Protein AF-A0A7J6M2D9-F1 (afdb_monomer)

Solvent-accessible surface area (backbone atoms only — not comparable to full-atom values): 14804 Å² total; per-residue (Å²): 111,68,73,59,43,58,54,38,44,77,69,74,44,55,76,76,48,49,58,55,51,52,51,50,48,53,52,51,54,52,51,52,48,58,57,31,27,64,49,27,60,76,65,31,60,64,52,55,68,77,52,62,66,61,68,63,59,56,45,54,51,49,48,53,52,48,52,55,54,61,74,65,46,83,73,70,68,61,66,65,62,56,66,72,72,68,74,84,84,68,98,71,79,69,79,73,51,69,68,57,55,52,52,53,52,52,51,52,51,53,53,49,55,51,51,52,50,53,51,49,52,52,49,51,52,48,50,58,50,48,60,68,46,46,66,52,46,58,58,44,74,67,33,66,63,57,56,50,53,48,53,49,49,51,55,47,15,58,52,39,46,67,38,64,70,45,38,57,56,19,59,77,68,74,41,60,32,48,60,46,36,44,22,44,53,49,17,53,52,52,45,59,69,46,38,79,63,48,50,63,51,53,51,49,51,50,54,51,49,54,51,54,52,46,56,56,48,54,53,51,62,63,46,49,59,56,54,53,55,70,63,62,77,73,69,80,77,75,82,74,85,75,80,85,80,86,77,79,84,86,79,86,89,82,133

pLDDT: mean 77.66, std 15.89, range [46.0, 97.62]

Sequence (255 aa):
MGRLVSALENYGLTPQDAAGVAGTFLVVKYATLAAFVPMCHYLQPIRRFFWHPSRELAGRMLDQYRLKNRMRGPGMTQRYSGVLNGAEGGAASGLVPQSARLKLAATRARQRAWLDRQRELVALRKAGWQGRFRGFKEKQAESTWGRKMFEWSDKFADRAAKAWLWRSVADVFHIPPKVFAWDVAEAFVTYKLTFIFHAPLELYIIVKWFKARRANIDEFMEESPKLLEMVEPEEPLGSATTPSRWRFWARNAGG

Mean predicted aligned error: 14.87 Å

Radius of gyration: 34.78 Å; Cα contacts (8 Å, |Δi|>4): 86; chains: 1; bounding box: 98×60×84 Å

Secondary structure (DSSP, 8-state):
-HHHHHHHHHTT--HHHHHHHHHHHHHHHHHHHHHHHHHHHHH-HHHHHH-SPPHHHHHHHHHHHHHHHHHT-TTTTHHHHTTTSS-----------HHHHHHHHHHHHHHHHHHHHHHHHHHHHHHHHHHHHHHHHHHHHH-HHHHHHHHHHHHHHHHHTTSHHHHHHHHHTT--HHHHHHHHHHHHHHHHHHHHHHHHHHHHHHHHHHHHHHHHHHHHHHHHHHHHHHH--------------TTSSSSS---

Foldseek 3Di:
DVVQQVVLVVVVDHPVCSVVLVVLLVVVLVVLLVVLLVVCLVCVPCCVVLCVDPVVVVVVVVVVVVVVVVVVDPPPVVVVVVVVVPPPPDPPPPPPDVVNVVVVVVVVVVVVVVVVVVVVVVVVVVVVVCVVCVVVNVVVVVPPVVVVVVVVLQVQLVVQLPDPVLVVVCVVVVHRSSSSSSSSVSSVVVSVVCCVPVSVVSSVVSSVVVVVVVVVVVVVVVVVVVVVVVVPDPPPPPDPPDDDPPPDPPPPDDD

Structure (mmCIF, N/CA/C/O backbone):
data_AF-A0A7J6M2D9-F1
#
_entry.id   AF-A0A7J6M2D9-F1
#
loop_
_atom_site.group_PDB
_atom_site.id
_atom_site.type_symbol
_atom_site.label_atom_id
_atom_site.label_alt_id
_atom_site.label_comp_id
_atom_site.label_asym_id
_atom_site.label_entity_id
_atom_site.label_seq_id
_atom_site.pdbx_PDB_ins_code
_atom_site.Cartn_x
_atom_site.Cartn_y
_atom_site.Cartn_z
_atom_site.occupancy
_atom_site.B_iso_or_equiv
_atom_site.auth_seq_id
_atom_site.auth_comp_id
_atom_site.auth_asym_id
_atom_site.auth_atom_id
_atom_site.pdbx_PDB_model_num
ATOM 1 N N . MET A 1 1 ? -6.313 -8.962 26.409 1.00 60.28 1 MET A N 1
ATOM 2 C CA . MET A 1 1 ? -7.198 -7.801 26.158 1.00 60.28 1 MET A CA 1
ATOM 3 C C . MET A 1 1 ? -7.011 -6.654 27.152 1.00 60.28 1 MET A C 1
ATOM 5 O O . MET A 1 1 ? -7.073 -5.521 26.701 1.00 60.28 1 MET A O 1
ATOM 9 N N . GLY A 1 2 ? -6.717 -6.898 28.440 1.00 82.69 2 GLY A N 1
ATOM 10 C CA . GLY A 1 2 ? -6.679 -5.843 29.474 1.00 82.69 2 GLY A CA 1
ATOM 11 C C . GLY A 1 2 ? -5.881 -4.574 29.137 1.00 82.69 2 GLY A C 1
ATOM 12 O O . GLY A 1 2 ? -6.402 -3.482 29.292 1.00 82.69 2 GLY A O 1
ATOM 13 N N . ARG A 1 3 ? -4.672 -4.686 28.565 1.00 86.38 3 ARG A N 1
ATOM 14 C CA . ARG A 1 3 ? -3.858 -3.501 28.210 1.00 86.38 3 ARG A CA 1
ATOM 15 C C . ARG A 1 3 ? -4.497 -2.592 27.154 1.00 86.38 3 ARG A C 1
ATOM 17 O O . ARG A 1 3 ? -4.302 -1.385 27.207 1.00 86.38 3 ARG A O 1
ATOM 24 N N . LEU A 1 4 ? -5.228 -3.167 26.196 1.00 79.62 4 LEU A N 1
ATOM 25 C CA . LEU A 1 4 ? -5.931 -2.390 25.172 1.00 79.62 4 LEU A CA 1
ATOM 26 C C . LEU A 1 4 ? -7.112 -1.648 25.803 1.00 79.62 4 LEU A C 1
ATOM 28 O O . LEU A 1 4 ? -7.281 -0.465 25.547 1.00 79.62 4 LEU A O 1
ATOM 32 N N . VAL A 1 5 ? -7.882 -2.332 26.654 1.00 85.06 5 VAL A N 1
ATOM 33 C CA . VAL A 1 5 ? -9.031 -1.745 27.357 1.00 85.06 5 VAL A CA 1
ATOM 34 C C . VAL A 1 5 ? -8.578 -0.579 28.233 1.00 85.06 5 VAL A C 1
ATOM 36 O O . VAL A 1 5 ? -9.073 0.522 28.042 1.00 85.06 5 VAL A O 1
ATOM 39 N N . SER A 1 6 ? -7.548 -0.762 29.066 1.00 88.50 6 SER A N 1
ATOM 40 C CA . SER A 1 6 ? -7.015 0.324 29.904 1.00 88.50 6 SER A CA 1
ATOM 41 C C . SER A 1 6 ? -6.474 1.502 29.085 1.00 88.50 6 SER A C 1
ATOM 43 O O . SER A 1 6 ? -6.629 2.655 29.471 1.00 88.50 6 SER A O 1
ATOM 45 N N . ALA A 1 7 ? -5.848 1.243 27.930 1.00 87.25 7 ALA A N 1
ATOM 46 C CA . ALA A 1 7 ? -5.412 2.319 27.043 1.00 87.25 7 ALA A CA 1
ATOM 47 C C . ALA A 1 7 ? -6.607 3.080 26.449 1.00 87.25 7 ALA A C 1
ATOM 49 O O . ALA A 1 7 ? -6.577 4.304 26.397 1.00 87.25 7 ALA A O 1
ATOM 50 N N . LEU A 1 8 ? -7.659 2.377 26.023 1.00 85.06 8 LEU A N 1
ATOM 51 C CA . LEU A 1 8 ? -8.865 2.977 25.446 1.00 85.06 8 LEU A CA 1
ATOM 52 C C . LEU A 1 8 ? -9.691 3.751 26.486 1.00 85.06 8 LEU A C 1
ATOM 54 O O . LEU A 1 8 ? -10.211 4.818 26.158 1.00 85.06 8 LEU A O 1
ATOM 58 N N . GLU A 1 9 ? -9.739 3.282 27.733 1.00 89.19 9 GLU A N 1
ATOM 59 C CA . GLU A 1 9 ? -10.353 3.994 28.863 1.00 89.19 9 GLU A CA 1
ATOM 60 C C . GLU A 1 9 ? -9.660 5.335 29.128 1.00 89.19 9 GLU A C 1
ATOM 62 O O . GLU A 1 9 ? -10.337 6.346 29.304 1.00 89.19 9 GLU A O 1
ATOM 67 N N . ASN A 1 10 ? -8.325 5.398 29.031 1.00 91.62 10 ASN A N 1
ATOM 68 C CA . ASN A 1 10 ? -7.585 6.669 29.111 1.00 91.62 10 ASN A CA 1
ATOM 69 C C . ASN A 1 10 ? -7.935 7.630 27.966 1.00 91.62 10 ASN A C 1
ATOM 71 O O . ASN A 1 10 ? -7.782 8.845 28.091 1.00 91.62 10 ASN A O 1
ATOM 75 N N . TYR A 1 11 ? -8.418 7.098 26.844 1.00 88.88 11 TYR A N 1
ATOM 76 C CA . TYR A 1 11 ? -8.969 7.894 25.759 1.00 88.88 11 TYR A CA 1
ATOM 77 C C . TYR A 1 11 ? -10.475 8.138 25.916 1.00 88.88 11 TYR A C 1
ATOM 79 O O . TYR A 1 11 ? -11.040 8.752 25.027 1.00 88.88 11 TYR A O 1
ATOM 87 N N . GLY A 1 12 ? -11.148 7.752 26.999 1.00 89.50 12 GLY A N 1
ATOM 88 C CA . GLY A 1 12 ? -12.580 8.011 27.208 1.00 89.50 12 GLY A CA 1
ATOM 89 C C . GLY A 1 12 ? -13.516 7.153 26.347 1.00 89.50 12 GLY A C 1
ATOM 90 O O . GLY A 1 12 ? -14.652 7.551 26.091 1.00 89.50 12 GLY A O 1
ATOM 91 N N . LEU A 1 13 ? -13.043 6.005 25.858 1.00 90.56 13 LEU A N 1
ATOM 92 C CA . LEU A 1 13 ? -13.882 4.998 25.200 1.00 90.56 13 LEU A CA 1
ATOM 93 C C . LEU A 1 13 ? -14.380 3.976 26.223 1.00 90.56 13 LEU A C 1
ATOM 95 O O . LEU A 1 13 ? -13.675 3.666 27.184 1.00 90.56 13 LEU A O 1
ATOM 99 N N . THR A 1 14 ? -15.584 3.438 26.012 1.00 91.31 14 THR A N 1
ATOM 100 C CA . THR A 1 14 ? -16.098 2.374 26.883 1.00 91.31 14 THR A CA 1
ATOM 101 C C . THR A 1 14 ? -15.463 1.024 26.538 1.00 91.31 14 THR A C 1
ATOM 103 O O . THR A 1 14 ? -15.022 0.809 25.404 1.00 91.31 14 THR A O 1
ATOM 106 N N . PRO A 1 15 ? -15.480 0.050 27.464 1.00 90.25 15 PRO A N 1
ATOM 107 C CA . PRO A 1 15 ? -15.079 -1.322 27.160 1.00 90.25 15 PRO A CA 1
ATOM 108 C C . PRO A 1 15 ? -15.884 -1.958 26.013 1.00 90.25 15 PRO A C 1
ATOM 110 O O . PRO A 1 15 ? -15.359 -2.816 25.305 1.00 90.25 15 PRO A O 1
ATOM 113 N N . GLN A 1 16 ? -17.133 -1.525 25.797 1.00 90.62 16 GLN A N 1
ATOM 114 C CA . GLN A 1 16 ? -17.984 -2.009 24.704 1.00 90.62 16 GLN A CA 1
ATOM 115 C C . GLN A 1 16 ? -17.451 -1.564 23.331 1.00 90.62 16 GLN A C 1
ATOM 117 O O . GLN A 1 16 ? -17.466 -2.342 22.375 1.00 90.62 16 GLN A O 1
ATOM 122 N N . ASP A 1 17 ? -16.877 -0.360 23.249 1.00 91.94 17 ASP A N 1
ATOM 123 C CA . ASP A 1 17 ? -16.285 0.172 22.016 1.00 91.94 17 ASP A CA 1
ATOM 124 C C . ASP A 1 17 ? -14.982 -0.540 21.635 1.00 91.94 17 ASP A C 1
ATOM 126 O O . ASP A 1 17 ? -14.591 -0.541 20.466 1.00 91.94 17 ASP A O 1
ATOM 130 N N . ALA A 1 18 ? -14.302 -1.180 22.592 1.00 91.25 18 ALA A N 1
ATOM 131 C CA . ALA A 1 18 ? -12.999 -1.799 22.361 1.00 91.25 18 ALA A CA 1
ATOM 132 C C . ALA A 1 18 ? -13.046 -2.888 21.279 1.00 91.25 18 ALA A C 1
ATOM 134 O O . ALA A 1 18 ? -12.140 -2.972 20.444 1.00 91.25 18 ALA A O 1
ATOM 135 N N . ALA A 1 19 ? -14.115 -3.692 21.253 1.00 92.44 19 ALA A N 1
ATOM 136 C CA . ALA A 1 19 ? -14.313 -4.708 20.222 1.00 92.44 19 ALA A CA 1
ATOM 137 C C . ALA A 1 19 ? -14.560 -4.070 18.844 1.00 92.44 19 ALA A C 1
ATOM 139 O O . ALA A 1 19 ? -13.988 -4.514 17.847 1.00 92.44 19 ALA A O 1
ATOM 140 N N . GLY A 1 20 ? -15.349 -2.991 18.797 1.00 94.38 20 GLY A N 1
ATOM 141 C CA . GLY A 1 20 ? -15.635 -2.237 17.576 1.00 94.38 20 GLY A CA 1
ATOM 142 C C . GLY A 1 20 ? -14.391 -1.566 16.995 1.00 94.38 20 GLY A C 1
ATOM 143 O O . GLY A 1 20 ? -14.118 -1.691 15.799 1.00 94.38 20 GLY A O 1
ATOM 144 N N . VAL A 1 21 ? -13.589 -0.919 17.843 1.00 95.06 21 VAL A N 1
ATOM 145 C CA . VAL A 1 21 ? -12.312 -0.300 17.462 1.00 95.06 21 VAL A CA 1
ATOM 146 C C . VAL A 1 21 ? -11.336 -1.357 16.951 1.00 95.06 21 VAL A C 1
ATOM 148 O O . VAL A 1 21 ? -10.749 -1.172 15.887 1.00 95.06 21 VAL A O 1
ATOM 151 N N . ALA A 1 22 ? -11.193 -2.490 17.648 1.00 94.62 22 ALA A N 1
ATOM 152 C CA . ALA A 1 22 ? -10.307 -3.573 17.222 1.00 94.62 22 ALA A CA 1
ATOM 153 C C . ALA A 1 22 ? -10.747 -4.204 15.889 1.00 94.62 22 ALA A C 1
ATOM 155 O O . ALA A 1 22 ? -9.911 -4.434 15.013 1.00 94.62 22 ALA A O 1
ATOM 156 N N . GLY A 1 23 ? -12.050 -4.445 15.714 1.00 96.12 23 GLY A N 1
ATOM 157 C CA . GLY A 1 23 ? -12.614 -4.955 14.465 1.00 96.12 23 GLY A CA 1
ATOM 158 C C . GLY A 1 23 ? -12.388 -3.989 13.303 1.00 96.12 23 GLY A C 1
ATOM 159 O O . GLY A 1 23 ? -11.862 -4.384 12.264 1.00 96.12 23 GLY A O 1
ATOM 160 N N . THR A 1 24 ? -12.687 -2.705 13.507 1.00 97.06 24 THR A N 1
ATOM 161 C CA . THR A 1 24 ? -12.472 -1.653 12.500 1.00 97.06 24 THR A CA 1
ATOM 162 C C . THR A 1 24 ? -10.992 -1.515 12.154 1.00 97.06 24 THR A C 1
ATOM 164 O O . THR A 1 24 ? -10.643 -1.430 10.980 1.00 97.06 24 THR A O 1
ATOM 167 N N . PHE A 1 25 ? -10.106 -1.575 13.152 1.00 96.44 25 PHE A N 1
ATOM 168 C CA . PHE A 1 25 ? -8.663 -1.533 12.935 1.00 96.44 25 PHE A CA 1
ATOM 169 C C . PHE A 1 25 ? -8.187 -2.703 12.077 1.00 96.44 25 PHE A C 1
ATOM 171 O O . PHE A 1 25 ? -7.421 -2.491 11.146 1.00 96.44 25 PHE A O 1
ATOM 178 N N . LEU A 1 26 ? -8.668 -3.928 12.317 1.00 96.50 26 LEU A N 1
ATOM 179 C CA . LEU A 1 26 ? -8.340 -5.071 11.459 1.00 96.50 26 LEU A CA 1
ATOM 180 C C . LEU A 1 26 ? -8.840 -4.877 10.023 1.00 96.50 26 LEU A C 1
ATOM 182 O O . LEU A 1 26 ? -8.098 -5.169 9.087 1.00 96.50 26 LEU A O 1
ATOM 186 N N . VAL A 1 27 ? -10.056 -4.365 9.836 1.00 97.62 27 VAL A N 1
ATOM 187 C CA . VAL A 1 27 ? -10.601 -4.095 8.496 1.00 97.62 27 VAL A CA 1
ATOM 188 C C . VAL A 1 27 ? -9.746 -3.064 7.760 1.00 97.62 27 VAL A C 1
ATOM 190 O O . VAL A 1 27 ? -9.292 -3.340 6.650 1.00 97.62 27 VAL A O 1
ATOM 193 N N . VAL A 1 28 ? -9.466 -1.919 8.390 1.00 96.81 28 VAL A N 1
ATOM 194 C CA . VAL A 1 28 ? -8.631 -0.855 7.809 1.00 96.81 28 VAL A CA 1
ATOM 195 C C . VAL A 1 28 ? -7.234 -1.388 7.499 1.00 96.81 28 VAL A C 1
ATOM 197 O O . VAL A 1 28 ? -6.773 -1.257 6.373 1.00 96.81 28 VAL A O 1
ATOM 200 N N . LYS A 1 29 ? -6.617 -2.120 8.430 1.00 95.06 29 LYS A N 1
ATOM 201 C CA . LYS A 1 29 ? -5.308 -2.766 8.266 1.00 95.06 29 LYS A CA 1
ATOM 202 C C . LYS A 1 29 ? -5.219 -3.608 6.985 1.00 95.06 29 LYS A C 1
ATOM 204 O O . LYS A 1 29 ? -4.251 -3.504 6.229 1.00 95.06 29 LYS A O 1
ATOM 209 N N . TYR A 1 30 ? -6.207 -4.473 6.742 1.00 95.44 30 TYR A N 1
ATOM 210 C CA . TYR A 1 30 ? -6.218 -5.332 5.552 1.00 95.44 30 TYR A CA 1
ATOM 211 C C . TYR A 1 30 ? -6.615 -4.577 4.280 1.00 95.44 30 TYR A C 1
ATOM 213 O O . TYR A 1 30 ? -6.080 -4.886 3.216 1.00 95.44 30 TYR A O 1
ATOM 221 N N . ALA A 1 31 ? -7.481 -3.566 4.379 1.00 96.50 31 ALA A N 1
ATOM 222 C CA . ALA A 1 31 ? -7.805 -2.684 3.262 1.00 96.50 31 ALA A CA 1
ATOM 223 C C . ALA A 1 31 ? -6.577 -1.878 2.807 1.00 96.50 31 ALA A C 1
ATOM 225 O O . ALA A 1 31 ? -6.270 -1.843 1.615 1.00 96.50 31 ALA A O 1
ATOM 226 N N . THR A 1 32 ? -5.814 -1.319 3.751 1.00 95.56 32 THR A N 1
ATOM 227 C CA . THR A 1 32 ? -4.550 -0.627 3.492 1.00 95.56 32 THR A CA 1
ATOM 228 C C . THR A 1 32 ? -3.568 -1.573 2.802 1.00 95.56 32 THR A C 1
ATOM 230 O O . THR A 1 32 ? -3.050 -1.247 1.736 1.00 95.56 32 THR A O 1
ATOM 233 N N . LEU A 1 33 ? -3.364 -2.788 3.330 1.00 94.62 33 LEU A N 1
ATOM 234 C CA . LEU A 1 33 ? -2.513 -3.797 2.687 1.00 94.62 33 LEU A CA 1
ATOM 235 C C . LEU A 1 33 ? -2.964 -4.124 1.251 1.00 94.62 33 LEU A C 1
ATOM 237 O O . LEU A 1 33 ? -2.123 -4.213 0.357 1.00 94.62 33 LEU A O 1
ATOM 241 N N . ALA A 1 34 ? -4.269 -4.279 1.015 1.00 93.94 34 ALA A N 1
ATOM 242 C CA . ALA A 1 34 ? -4.809 -4.525 -0.320 1.00 93.94 34 ALA A CA 1
ATOM 243 C C . ALA A 1 34 ? -4.538 -3.349 -1.274 1.00 93.94 34 ALA A C 1
ATOM 245 O O . ALA A 1 34 ? -4.177 -3.580 -2.426 1.00 93.94 34 ALA A O 1
ATOM 246 N N . ALA A 1 35 ? -4.624 -2.103 -0.794 1.00 95.38 35 ALA A N 1
ATOM 247 C CA . ALA A 1 35 ? -4.294 -0.903 -1.565 1.00 95.38 35 ALA A CA 1
ATOM 248 C C . ALA A 1 35 ? -2.791 -0.779 -1.884 1.00 95.38 35 ALA A C 1
ATOM 250 O O . ALA A 1 35 ? -2.417 -0.237 -2.928 1.00 95.38 35 ALA A O 1
ATOM 251 N N . PHE A 1 36 ? -1.913 -1.333 -1.040 1.00 94.94 36 PHE A N 1
ATOM 252 C CA . PHE A 1 36 ? -0.477 -1.383 -1.322 1.00 94.94 36 PHE A CA 1
ATOM 253 C C . PHE A 1 36 ? -0.134 -2.287 -2.513 1.00 94.94 36 PHE A C 1
ATOM 255 O O . PHE A 1 36 ? 0.855 -2.021 -3.186 1.00 94.94 36 PHE A O 1
ATOM 262 N N . VAL A 1 37 ? -0.935 -3.310 -2.830 1.00 94.50 37 VAL A N 1
ATOM 263 C CA . VAL A 1 37 ? -0.663 -4.217 -3.963 1.00 94.50 37 VAL A CA 1
ATOM 264 C C . VAL A 1 37 ? -0.615 -3.479 -5.312 1.00 94.50 37 VAL A C 1
ATOM 266 O O . VAL A 1 37 ? 0.432 -3.530 -5.965 1.00 94.50 37 VAL A O 1
ATOM 269 N N . PRO A 1 38 ? -1.660 -2.743 -5.750 1.00 93.62 38 PRO A N 1
ATOM 270 C CA . PRO A 1 38 ? -1.584 -1.975 -6.991 1.00 93.62 38 PRO A CA 1
ATOM 271 C C . PRO A 1 38 ? -0.545 -0.850 -6.901 1.00 93.62 38 PRO A C 1
ATOM 273 O O . PRO A 1 38 ? 0.170 -0.599 -7.869 1.00 93.62 38 PRO A O 1
ATOM 276 N N . MET A 1 39 ? -0.380 -0.208 -5.739 1.00 94.25 39 MET A N 1
ATOM 277 C CA . MET A 1 39 ? 0.659 0.811 -5.552 1.00 94.25 39 MET A CA 1
ATOM 278 C C . MET A 1 39 ? 2.065 0.243 -5.811 1.00 94.25 39 MET A C 1
ATOM 280 O O . MET A 1 39 ? 2.853 0.850 -6.539 1.00 94.25 39 MET A O 1
ATOM 284 N N . CYS A 1 40 ? 2.374 -0.934 -5.265 1.00 92.69 40 CYS A N 1
ATOM 285 C CA . CYS A 1 40 ? 3.635 -1.637 -5.479 1.00 92.69 40 CYS A CA 1
ATOM 286 C C . CYS A 1 40 ? 3.778 -2.127 -6.921 1.00 92.69 40 CYS A C 1
ATOM 288 O O . CYS A 1 40 ? 4.880 -2.052 -7.457 1.00 92.69 40 CYS A O 1
ATOM 290 N N . HIS A 1 41 ? 2.691 -2.516 -7.591 1.00 90.88 41 HIS A N 1
ATOM 291 C CA . HIS A 1 41 ? 2.725 -2.846 -9.017 1.00 90.88 41 HIS A CA 1
ATOM 292 C C . HIS A 1 41 ? 3.221 -1.667 -9.878 1.00 90.88 41 HIS A C 1
ATOM 294 O O . HIS A 1 41 ? 4.096 -1.842 -10.729 1.00 90.88 41 HIS A O 1
ATOM 300 N N . TYR A 1 42 ? 2.716 -0.451 -9.630 1.00 92.00 42 TYR A N 1
ATOM 301 C CA . TYR A 1 42 ? 3.083 0.741 -10.409 1.00 92.00 42 TYR A CA 1
ATOM 302 C C . TYR A 1 42 ? 4.414 1.376 -9.984 1.00 92.00 42 TYR A C 1
ATOM 304 O O . TYR A 1 42 ? 5.211 1.800 -10.828 1.00 92.00 42 TYR A O 1
ATOM 312 N N . LEU A 1 43 ? 4.659 1.485 -8.676 1.00 91.31 43 LEU A N 1
ATOM 313 C CA . LEU A 1 43 ? 5.828 2.188 -8.145 1.00 91.31 43 LEU A CA 1
ATOM 314 C C . LEU A 1 43 ? 7.036 1.277 -7.961 1.00 91.31 43 LEU A C 1
ATOM 316 O O . LEU A 1 43 ? 8.159 1.752 -8.124 1.00 91.31 43 LEU A O 1
ATOM 320 N N . GLN A 1 44 ? 6.812 -0.000 -7.644 1.00 90.31 44 GLN A N 1
ATOM 321 C CA . GLN A 1 44 ? 7.843 -1.012 -7.406 1.00 90.31 44 GLN A CA 1
ATOM 322 C C . GLN A 1 44 ? 8.953 -0.500 -6.466 1.00 90.31 44 GLN A C 1
ATOM 324 O O . GLN A 1 44 ? 10.118 -0.467 -6.863 1.00 90.31 44 GLN A O 1
ATOM 329 N N . PRO A 1 45 ? 8.628 0.013 -5.263 1.00 87.19 45 PRO A N 1
ATOM 330 C CA . PRO A 1 45 ? 9.570 0.764 -4.431 1.00 87.19 45 PRO A CA 1
ATOM 331 C C . PRO A 1 45 ? 10.795 -0.051 -3.991 1.00 87.19 45 PRO A C 1
ATOM 333 O O . PRO A 1 45 ? 11.921 0.427 -4.105 1.00 87.19 45 PRO A O 1
ATOM 336 N N . ILE A 1 46 ? 10.600 -1.285 -3.527 1.00 85.12 46 ILE A N 1
ATOM 337 C CA . ILE A 1 46 ? 11.661 -2.200 -3.087 1.00 85.12 46 ILE A CA 1
ATOM 338 C C . ILE A 1 46 ? 12.463 -2.644 -4.297 1.00 85.12 46 ILE A C 1
ATOM 340 O O . ILE A 1 46 ? 13.691 -2.596 -4.269 1.00 85.12 46 ILE A O 1
ATOM 344 N N . ARG A 1 47 ? 11.802 -3.009 -5.397 1.00 80.50 47 ARG A N 1
ATOM 345 C CA . ARG A 1 47 ? 12.530 -3.335 -6.623 1.00 80.50 47 ARG A CA 1
ATOM 346 C C . ARG A 1 47 ? 13.315 -2.123 -7.125 1.00 80.50 47 ARG A C 1
ATOM 348 O O . ARG A 1 47 ? 14.471 -2.250 -7.469 1.00 80.50 47 ARG A O 1
ATOM 355 N N . ARG A 1 48 ? 12.802 -0.902 -7.100 1.00 80.31 48 ARG A N 1
ATOM 356 C CA . ARG A 1 48 ? 13.601 0.267 -7.512 1.00 80.31 48 ARG A CA 1
ATOM 357 C C . ARG A 1 48 ? 14.765 0.544 -6.563 1.00 80.31 48 ARG A C 1
ATOM 359 O O . ARG A 1 48 ? 15.838 0.932 -7.023 1.00 80.31 48 ARG A O 1
ATOM 366 N N . PHE A 1 49 ? 14.565 0.326 -5.266 1.00 78.56 49 PHE A N 1
ATOM 367 C CA . PHE A 1 49 ? 15.572 0.588 -4.244 1.00 78.56 49 PHE A CA 1
ATOM 368 C C . PHE A 1 49 ? 16.702 -0.453 -4.253 1.00 78.56 49 PHE A C 1
ATOM 370 O O . PHE A 1 49 ? 17.876 -0.096 -4.330 1.00 78.56 49 PHE A O 1
ATOM 377 N N . PHE A 1 50 ? 16.360 -1.743 -4.240 1.00 72.12 50 PHE A N 1
ATOM 378 C CA . PHE A 1 50 ? 17.321 -2.851 -4.199 1.00 72.12 50 PHE A CA 1
ATOM 379 C C . PHE A 1 50 ? 17.743 -3.335 -5.594 1.00 72.12 50 PHE A C 1
ATOM 381 O O . PHE A 1 50 ? 18.865 -3.796 -5.783 1.00 72.12 50 PHE A O 1
ATOM 388 N N . TRP A 1 51 ? 16.879 -3.186 -6.595 1.00 63.22 51 TRP A N 1
ATOM 389 C CA . TRP A 1 51 ? 17.058 -3.634 -7.984 1.00 63.22 51 TRP A CA 1
ATOM 390 C C . TRP A 1 51 ? 17.411 -2.466 -8.915 1.00 63.22 51 TRP A C 1
ATOM 392 O O . TRP A 1 51 ? 17.002 -2.399 -10.074 1.00 63.22 51 TRP A O 1
ATOM 402 N N . HIS A 1 52 ? 18.225 -1.523 -8.443 1.00 50.16 52 HIS A N 1
ATOM 403 C CA . HIS A 1 52 ? 18.828 -0.546 -9.343 1.00 50.16 52 HIS A CA 1
ATOM 404 C C . HIS A 1 52 ? 19.860 -1.285 -10.221 1.00 50.16 52 HIS A C 1
ATOM 406 O O . HIS A 1 52 ? 20.856 -1.800 -9.702 1.00 50.16 52 HIS A O 1
ATOM 412 N N . PRO A 1 53 ? 19.650 -1.314 -11.547 1.00 46.00 53 PRO A N 1
ATOM 413 C CA . PRO A 1 53 ? 19.698 -2.505 -12.385 1.00 46.00 53 PRO A CA 1
ATOM 414 C C . PRO A 1 53 ? 21.049 -3.209 -12.286 1.00 46.00 53 PRO A C 1
ATOM 416 O O . PRO A 1 53 ? 22.070 -2.657 -12.707 1.00 46.00 53 PRO A O 1
ATOM 419 N N . SER A 1 54 ? 21.056 -4.471 -11.854 1.00 47.25 54 SER A N 1
ATOM 420 C CA . SER A 1 54 ? 21.952 -5.386 -12.549 1.00 47.25 54 SER A CA 1
ATOM 421 C C . SER A 1 54 ? 21.481 -5.353 -14.004 1.00 47.25 54 SER A C 1
ATOM 423 O O . SER A 1 54 ? 20.294 -5.516 -14.301 1.00 47.25 54 SER A O 1
ATOM 425 N N . ARG A 1 55 ? 22.382 -4.989 -14.917 1.00 52.94 55 ARG A N 1
ATOM 426 C CA . ARG A 1 55 ? 22.100 -4.810 -16.352 1.00 52.94 55 ARG A CA 1
ATOM 427 C C . ARG A 1 55 ? 21.322 -5.983 -16.966 1.00 52.94 55 ARG A C 1
ATOM 429 O O . ARG A 1 55 ? 20.641 -5.803 -17.967 1.00 52.94 55 ARG A O 1
ATOM 436 N N . GLU A 1 56 ? 21.381 -7.145 -16.333 1.00 53.75 56 GLU A N 1
ATOM 437 C CA . GLU A 1 56 ? 20.731 -8.384 -16.733 1.00 53.75 56 GLU A CA 1
ATOM 438 C C . GLU A 1 56 ? 19.205 -8.347 -16.665 1.00 53.75 56 GLU A C 1
ATOM 440 O O . GLU A 1 56 ? 18.563 -8.775 -17.618 1.00 53.75 56 GLU A O 1
ATOM 445 N N . LEU A 1 57 ? 18.590 -7.829 -15.594 1.00 53.91 57 LEU A N 1
ATOM 446 C CA . LEU A 1 57 ? 17.122 -7.853 -15.498 1.00 53.91 57 LEU A CA 1
ATOM 447 C C . LEU A 1 57 ? 16.487 -6.766 -16.369 1.00 53.91 57 LEU A C 1
ATOM 449 O O . LEU A 1 57 ? 15.465 -7.000 -17.010 1.00 53.91 57 LEU A O 1
ATOM 453 N N . ALA A 1 58 ? 17.148 -5.605 -16.449 1.00 56.00 58 ALA A N 1
ATOM 454 C CA . ALA A 1 58 ? 16.814 -4.576 -17.424 1.00 56.00 58 ALA A CA 1
ATOM 455 C C . ALA A 1 58 ? 16.945 -5.124 -18.851 1.00 56.00 58 ALA A C 1
ATOM 457 O O . ALA A 1 58 ? 16.055 -4.876 -19.651 1.00 56.00 58 ALA A O 1
ATOM 458 N N . GLY A 1 59 ? 17.985 -5.920 -19.137 1.00 61.59 59 GLY A N 1
ATOM 459 C CA . GLY A 1 59 ? 18.139 -6.660 -20.392 1.00 61.59 59 GLY A CA 1
ATOM 460 C C . GLY A 1 59 ? 16.968 -7.604 -20.656 1.00 61.59 59 GLY A C 1
ATOM 461 O O . GLY A 1 59 ? 16.302 -7.461 -21.673 1.00 61.59 59 GLY A O 1
ATOM 462 N N . ARG A 1 60 ? 16.618 -8.471 -19.696 1.00 68.44 60 ARG A N 1
ATOM 463 C CA . ARG A 1 60 ? 15.496 -9.421 -19.830 1.00 68.44 60 ARG A CA 1
ATOM 464 C C . ARG A 1 60 ? 14.142 -8.731 -20.021 1.00 68.44 60 ARG A C 1
ATOM 466 O O . ARG A 1 60 ? 13.333 -9.194 -20.821 1.00 68.44 60 ARG A O 1
ATOM 473 N N . MET A 1 61 ? 13.887 -7.620 -19.328 1.00 58.53 61 MET A N 1
ATOM 474 C CA . MET A 1 61 ? 12.672 -6.824 -19.539 1.00 58.53 61 MET A CA 1
ATOM 475 C C . MET A 1 61 ? 12.684 -6.098 -20.886 1.00 58.53 61 MET A C 1
ATOM 477 O O . MET A 1 61 ? 11.654 -6.071 -21.556 1.00 58.53 61 MET A O 1
ATOM 481 N N . LEU A 1 62 ? 13.826 -5.547 -21.316 1.00 70.38 62 LEU A N 1
ATOM 482 C CA . LEU A 1 62 ? 13.960 -4.947 -22.647 1.00 70.38 62 LEU A CA 1
ATOM 483 C C . LEU A 1 62 ? 13.747 -5.990 -23.741 1.00 70.38 62 LEU A C 1
ATOM 485 O O . LEU A 1 62 ? 13.120 -5.684 -24.749 1.00 70.38 62 LEU A O 1
ATOM 489 N N . ASP A 1 63 ? 14.223 -7.214 -23.529 1.00 73.75 63 ASP A N 1
ATOM 490 C CA . ASP A 1 63 ? 14.054 -8.325 -24.457 1.00 73.75 63 ASP A CA 1
ATOM 491 C C . ASP A 1 63 ? 12.595 -8.776 -24.519 1.00 73.75 63 ASP A C 1
ATOM 493 O O . ASP A 1 63 ? 12.065 -8.928 -25.616 1.00 73.75 63 ASP A O 1
ATOM 497 N N . GLN A 1 64 ? 11.888 -8.868 -23.385 1.00 73.06 64 GLN A N 1
ATOM 498 C CA . GLN A 1 64 ? 10.439 -9.114 -23.381 1.00 73.06 64 GLN A CA 1
ATOM 499 C C . GLN A 1 64 ? 9.653 -7.985 -24.065 1.00 73.06 64 GLN A C 1
ATOM 501 O O . GLN A 1 64 ? 8.725 -8.251 -24.832 1.00 73.06 64 GLN A O 1
ATOM 506 N N . TYR A 1 65 ? 10.037 -6.725 -23.845 1.00 68.12 65 TYR A N 1
ATOM 507 C CA . TYR A 1 65 ? 9.397 -5.575 -24.485 1.00 68.12 65 TYR A CA 1
ATOM 508 C C . TYR A 1 65 ? 9.680 -5.533 -25.995 1.00 68.12 65 TYR A C 1
ATOM 510 O O . TYR A 1 65 ? 8.783 -5.258 -26.792 1.00 68.12 65 TYR A O 1
ATOM 518 N N . ARG A 1 66 ? 10.908 -5.872 -26.412 1.00 72.75 66 ARG A N 1
ATOM 519 C CA . ARG A 1 66 ? 11.295 -6.036 -27.821 1.00 72.75 66 ARG A CA 1
ATOM 520 C C . ARG A 1 66 ? 10.535 -7.176 -28.478 1.00 72.75 66 ARG A C 1
ATOM 522 O O . ARG A 1 66 ? 10.037 -6.981 -29.579 1.00 72.75 66 ARG A O 1
ATOM 529 N N . LEU A 1 67 ? 10.392 -8.321 -27.813 1.00 73.62 67 LEU A N 1
ATOM 530 C CA . LEU A 1 67 ? 9.585 -9.444 -28.297 1.00 73.62 67 LEU A CA 1
ATOM 531 C C . LEU A 1 67 ? 8.126 -9.027 -28.500 1.00 73.62 67 LEU A C 1
ATOM 533 O O . LEU A 1 67 ? 7.562 -9.273 -29.564 1.00 73.62 67 LEU A O 1
ATOM 537 N N . LYS A 1 68 ? 7.539 -8.311 -27.536 1.00 73.06 68 LYS A N 1
ATOM 538 C CA . LYS A 1 68 ? 6.160 -7.813 -27.637 1.00 73.06 68 LYS A CA 1
ATOM 539 C C . LYS A 1 68 ? 5.985 -6.789 -28.765 1.00 73.06 68 LYS A C 1
ATOM 541 O O . LYS A 1 68 ? 4.991 -6.838 -29.486 1.00 73.06 68 LYS A O 1
ATOM 546 N N . ASN A 1 69 ? 6.957 -5.900 -28.965 1.00 61.97 69 ASN A N 1
ATOM 547 C CA . ASN A 1 69 ? 6.935 -4.937 -30.070 1.00 61.97 69 ASN A CA 1
ATOM 548 C C . ASN A 1 69 ? 7.201 -5.591 -31.432 1.00 61.97 69 ASN A C 1
ATOM 550 O O . ASN A 1 69 ? 6.620 -5.166 -32.426 1.00 61.97 69 ASN A O 1
ATOM 554 N N . ARG A 1 70 ? 8.012 -6.653 -31.490 1.00 71.25 70 ARG A N 1
ATOM 555 C CA . ARG A 1 70 ? 8.247 -7.432 -32.714 1.00 71.25 70 ARG A CA 1
ATOM 556 C C . ARG A 1 70 ? 6.978 -8.161 -33.159 1.00 71.25 70 ARG A C 1
ATOM 558 O O . ARG A 1 70 ? 6.679 -8.177 -34.347 1.00 71.25 70 ARG A O 1
ATOM 565 N N . MET A 1 71 ? 6.196 -8.670 -32.205 1.00 66.56 71 MET A N 1
ATOM 566 C CA . MET A 1 71 ? 4.890 -9.297 -32.457 1.00 66.56 71 MET A CA 1
ATOM 567 C C . MET A 1 71 ? 3.817 -8.296 -32.913 1.00 66.56 71 MET A C 1
ATOM 569 O O . MET A 1 71 ? 2.856 -8.690 -33.563 1.00 66.56 71 MET A O 1
ATOM 573 N N . ARG A 1 72 ? 3.971 -6.997 -32.615 1.00 61.03 72 ARG A N 1
ATOM 574 C CA . ARG A 1 72 ? 3.038 -5.948 -33.067 1.00 61.03 72 ARG A CA 1
ATOM 575 C C . ARG A 1 72 ? 3.211 -5.528 -34.527 1.00 61.03 72 ARG A C 1
ATOM 577 O O . ARG A 1 72 ? 2.359 -4.805 -35.029 1.00 61.03 72 ARG A O 1
ATOM 584 N N . GLY A 1 73 ? 4.249 -6.019 -35.202 1.00 53.91 73 GLY A N 1
ATOM 585 C CA . GLY A 1 73 ? 4.481 -5.799 -36.623 1.00 53.91 73 GLY A CA 1
ATOM 586 C C . GLY A 1 73 ? 4.849 -4.343 -36.975 1.00 53.91 73 GLY A C 1
ATOM 587 O O . GLY A 1 73 ? 4.300 -3.391 -36.425 1.00 53.91 73 GLY A O 1
ATOM 588 N N . PRO A 1 74 ? 5.756 -4.118 -37.937 1.00 56.38 74 PRO A N 1
ATOM 589 C CA . PRO A 1 74 ? 6.121 -2.774 -38.402 1.00 56.38 74 PRO A CA 1
ATOM 590 C C . PRO A 1 74 ? 5.000 -2.027 -39.165 1.00 56.38 74 PRO A C 1
ATOM 592 O O . PRO A 1 74 ? 5.212 -0.910 -39.628 1.00 56.38 74 PRO A O 1
ATOM 595 N N . GLY A 1 75 ? 3.797 -2.599 -39.293 1.00 54.88 75 GLY A N 1
ATOM 596 C CA . GLY A 1 75 ? 2.737 -2.086 -40.169 1.00 54.88 75 GLY A CA 1
ATOM 597 C C . GLY A 1 75 ? 1.950 -0.871 -39.659 1.00 54.88 75 GLY A C 1
ATOM 598 O O . GLY A 1 75 ? 1.202 -0.281 -40.434 1.00 54.88 75 GLY A O 1
ATOM 599 N N . MET A 1 76 ? 2.081 -0.471 -38.386 1.00 52.91 76 MET A N 1
ATOM 600 C CA . MET A 1 76 ? 1.220 0.585 -37.821 1.00 52.91 76 MET A CA 1
ATOM 601 C C . MET A 1 76 ? 1.826 1.995 -37.894 1.00 52.91 76 MET A C 1
ATOM 603 O O . MET A 1 76 ? 1.090 2.973 -38.007 1.00 52.91 76 MET A O 1
ATOM 607 N N . THR A 1 77 ? 3.154 2.131 -37.900 1.00 54.00 77 THR A N 1
ATOM 608 C CA . THR A 1 77 ? 3.819 3.444 -37.996 1.00 54.00 77 THR A CA 1
ATOM 609 C C . THR A 1 77 ? 3.929 3.966 -39.428 1.00 54.00 77 THR A C 1
ATOM 611 O O . THR A 1 77 ? 3.973 5.177 -39.623 1.00 54.00 77 THR A O 1
ATOM 614 N N . GLN A 1 78 ? 3.889 3.095 -40.440 1.00 53.72 78 GLN A N 1
ATOM 615 C CA . GLN A 1 78 ? 3.956 3.508 -41.849 1.00 53.72 78 GLN A CA 1
ATOM 616 C C . GLN A 1 78 ? 2.663 4.174 -42.360 1.00 53.72 78 GLN A C 1
ATOM 618 O O . GLN A 1 78 ? 2.707 4.928 -43.330 1.00 53.72 78 GLN A O 1
ATOM 623 N N . ARG A 1 79 ? 1.514 3.962 -41.698 1.00 50.81 79 ARG A N 1
ATOM 624 C CA . ARG A 1 79 ? 0.230 4.555 -42.123 1.00 50.81 79 ARG A CA 1
ATOM 625 C C . ARG A 1 79 ? 0.057 6.033 -41.764 1.00 50.81 79 ARG A C 1
ATOM 627 O O . ARG A 1 79 ? -0.748 6.697 -42.403 1.00 50.81 79 ARG A O 1
ATOM 634 N N . TYR A 1 80 ? 0.819 6.567 -40.807 1.00 51.38 80 TYR A N 1
ATOM 635 C CA . TYR A 1 80 ? 0.718 7.985 -40.424 1.00 51.38 80 TYR A CA 1
ATOM 636 C C . TYR A 1 80 ? 1.761 8.893 -41.088 1.00 51.38 80 TYR A C 1
ATOM 638 O O . TYR A 1 80 ? 1.533 10.096 -41.178 1.00 51.38 80 TYR A O 1
ATOM 646 N N . SER A 1 81 ? 2.866 8.357 -41.620 1.00 48.28 81 SER A N 1
ATOM 647 C CA . SER A 1 81 ? 3.829 9.167 -42.385 1.00 48.28 81 SER A CA 1
ATOM 648 C C . SER A 1 81 ? 3.385 9.433 -43.828 1.00 48.28 81 SER A C 1
ATOM 650 O O . SER A 1 81 ? 3.842 10.396 -44.432 1.00 48.28 81 SER A O 1
ATOM 652 N N . GLY A 1 82 ? 2.476 8.620 -44.380 1.00 49.09 82 GLY A N 1
ATOM 653 C CA . GLY A 1 82 ? 1.954 8.804 -45.740 1.00 49.09 82 GLY A CA 1
ATOM 654 C C . GLY A 1 82 ? 0.959 9.961 -45.897 1.00 49.09 82 GLY A C 1
ATOM 655 O O . GLY A 1 82 ? 0.806 10.477 -46.997 1.00 49.09 82 GLY A O 1
ATOM 656 N N . VAL A 1 83 ? 0.315 10.412 -44.814 1.00 51.75 83 VAL A N 1
ATOM 657 C CA . VAL A 1 83 ? -0.716 11.470 -44.880 1.00 51.75 83 VAL A CA 1
ATOM 658 C C . VAL A 1 83 ? -0.109 12.881 -44.852 1.00 51.75 83 VAL A C 1
ATOM 660 O O . VAL A 1 83 ? -0.729 13.823 -45.331 1.00 51.75 83 VAL A O 1
ATOM 663 N N . LEU A 1 84 ? 1.128 13.045 -44.369 1.00 51.06 84 LEU A N 1
ATOM 664 C CA . LEU A 1 84 ? 1.804 14.353 -44.344 1.00 51.06 84 LEU A CA 1
ATOM 665 C C . LEU A 1 84 ? 2.600 14.674 -45.619 1.00 51.06 84 LEU A C 1
ATOM 667 O O . LEU A 1 84 ? 2.910 15.839 -45.841 1.00 51.06 84 LEU A O 1
ATOM 671 N N . ASN A 1 85 ? 2.869 13.686 -46.478 1.00 51.31 85 ASN A N 1
ATOM 672 C CA . ASN A 1 85 ? 3.535 13.903 -47.770 1.00 51.31 85 ASN A CA 1
ATOM 673 C C . ASN A 1 85 ? 2.549 14.063 -48.947 1.00 51.31 85 ASN A C 1
ATOM 675 O O . ASN A 1 85 ? 2.979 14.258 -50.076 1.00 51.31 85 ASN A O 1
ATOM 679 N N . GLY A 1 86 ? 1.234 13.988 -48.706 1.00 46.34 86 GLY A N 1
ATOM 680 C CA . GLY A 1 86 ? 0.198 14.125 -49.742 1.00 46.34 86 GLY A CA 1
ATOM 681 C C . GLY A 1 86 ? -0.340 15.547 -49.956 1.00 46.34 86 GLY A C 1
ATOM 682 O O . GLY A 1 86 ? -1.249 15.729 -50.757 1.00 46.34 86 GLY A O 1
ATOM 683 N N . ALA A 1 87 ? 0.183 16.552 -49.248 1.00 48.97 87 ALA A N 1
ATOM 684 C CA . ALA A 1 87 ? -0.309 17.934 -49.292 1.00 48.97 87 ALA A CA 1
ATOM 685 C C . ALA A 1 87 ? 0.639 18.899 -50.040 1.00 48.97 87 ALA A C 1
ATOM 687 O O . ALA A 1 87 ? 0.756 20.063 -49.668 1.00 48.97 87 ALA A O 1
ATOM 688 N N . GLU A 1 88 ? 1.315 18.434 -51.097 1.00 48.50 88 GLU A N 1
ATOM 689 C CA . GLU A 1 88 ? 2.131 19.285 -51.989 1.00 48.50 88 GLU A CA 1
ATOM 690 C C . GLU A 1 88 ? 1.330 19.933 -53.142 1.00 48.50 88 GLU A C 1
ATOM 692 O O . GLU A 1 88 ? 1.896 20.609 -53.995 1.00 48.50 88 GLU A O 1
ATOM 697 N N . GLY A 1 89 ? 0.002 19.795 -53.167 1.00 50.34 89 GLY A N 1
ATOM 698 C CA . GLY A 1 89 ? -0.854 20.330 -54.233 1.00 50.34 89 GLY A CA 1
ATOM 699 C C . GLY A 1 89 ? -1.794 21.438 -53.764 1.00 50.34 89 GLY A C 1
ATOM 700 O O . GLY A 1 89 ? -3.003 21.243 -53.751 1.00 50.34 89 GLY A O 1
ATOM 701 N N . GLY A 1 90 ? -1.273 22.594 -53.353 1.00 47.19 90 GLY A N 1
ATOM 702 C CA . GLY A 1 90 ? -2.119 23.724 -52.957 1.00 47.19 90 GLY A CA 1
ATOM 703 C C . GLY A 1 90 ? -1.339 25.024 -52.853 1.00 47.19 90 GLY A C 1
ATOM 704 O O . GLY A 1 90 ? -0.806 25.354 -51.797 1.00 47.19 90 GLY A O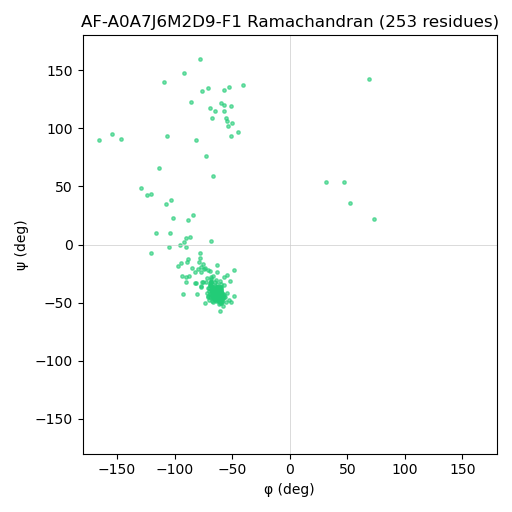 1
ATOM 705 N N . ALA A 1 91 ? -1.268 25.749 -53.967 1.00 50.84 91 ALA A N 1
ATOM 706 C CA . ALA A 1 91 ? -0.555 27.006 -54.186 1.00 50.84 91 ALA A CA 1
ATOM 707 C C . ALA A 1 91 ? -1.116 28.203 -53.383 1.00 50.84 91 ALA A C 1
ATOM 709 O O . ALA A 1 91 ? -1.486 29.231 -53.937 1.00 50.84 91 ALA A O 1
ATOM 710 N N . ALA A 1 92 ? -1.144 28.084 -52.058 1.00 49.28 92 ALA A N 1
ATOM 711 C CA . ALA A 1 92 ? -1.387 29.180 -51.127 1.00 49.28 92 ALA A CA 1
ATOM 712 C C . ALA A 1 92 ? -0.286 29.200 -50.056 1.00 49.28 92 ALA A C 1
ATOM 714 O O . ALA A 1 92 ? -0.541 29.276 -48.856 1.00 49.28 92 ALA A O 1
ATOM 715 N N . SER A 1 93 ? 0.977 29.125 -50.492 1.00 48.72 93 SER A N 1
ATOM 716 C CA . SER A 1 93 ? 2.122 29.480 -49.648 1.00 48.72 93 SER A CA 1
ATOM 717 C C . SER A 1 93 ? 2.159 30.996 -49.484 1.00 48.72 93 SER A C 1
ATOM 719 O O . SER A 1 93 ? 2.964 31.692 -50.099 1.00 48.72 93 SER A O 1
ATOM 721 N N . GLY A 1 94 ? 1.263 31.509 -48.638 1.00 53.09 94 GLY A N 1
ATOM 722 C CA . GLY A 1 94 ? 1.425 32.822 -48.037 1.00 53.09 94 GLY A CA 1
ATOM 723 C C . GLY A 1 94 ? 2.821 32.883 -47.428 1.00 53.09 94 GLY A C 1
ATOM 724 O O . GLY A 1 94 ? 3.182 32.044 -46.600 1.00 53.09 94 GLY A O 1
ATOM 725 N N . LEU A 1 95 ? 3.629 33.822 -47.917 1.00 63.28 95 LEU A N 1
ATOM 726 C CA . LEU A 1 95 ? 4.992 34.093 -47.483 1.00 63.28 95 LEU A CA 1
ATOM 727 C C . LEU A 1 95 ? 5.013 34.243 -45.960 1.00 63.28 95 LEU A C 1
ATOM 729 O O . LEU A 1 95 ? 4.782 35.327 -45.434 1.00 63.28 95 LEU A O 1
ATOM 733 N N . VAL A 1 96 ? 5.287 33.152 -45.239 1.00 63.41 96 VAL A N 1
ATOM 734 C CA . VAL A 1 96 ? 5.594 33.225 -43.812 1.00 63.41 96 VAL A CA 1
ATOM 735 C C . VAL A 1 96 ? 6.788 34.171 -43.707 1.00 63.41 96 VAL A C 1
ATOM 737 O O . VAL A 1 96 ? 7.850 33.830 -44.244 1.00 63.41 96 VAL A O 1
ATOM 740 N N . PRO A 1 97 ? 6.636 35.346 -43.068 1.00 76.00 97 PRO A N 1
ATOM 741 C CA . PRO A 1 97 ? 7.681 36.356 -43.042 1.00 76.00 97 PRO A CA 1
ATOM 742 C C . PRO A 1 97 ? 8.982 35.724 -42.555 1.00 76.00 97 PRO A C 1
ATOM 744 O O . PRO A 1 97 ? 8.971 34.953 -41.589 1.00 76.00 97 PRO A O 1
ATOM 747 N N . GLN A 1 98 ? 10.111 36.018 -43.204 1.00 78.88 98 GLN A N 1
ATOM 748 C CA . GLN A 1 98 ? 11.407 35.435 -42.826 1.00 78.88 98 GLN A CA 1
ATOM 749 C C . GLN A 1 98 ? 11.708 35.622 -41.326 1.00 78.88 98 GLN A C 1
ATOM 751 O O . GLN A 1 98 ? 12.271 34.734 -40.684 1.00 78.88 98 GLN A O 1
ATOM 756 N N . SER A 1 99 ? 11.225 36.717 -40.731 1.00 81.19 99 SER A N 1
ATOM 757 C CA . SER A 1 99 ? 11.303 36.988 -39.293 1.00 81.19 99 SER A CA 1
ATOM 758 C C . SER A 1 99 ? 10.583 35.944 -38.422 1.00 81.19 99 SER A C 1
ATOM 760 O O . SER A 1 99 ? 11.091 35.582 -37.360 1.00 81.19 99 SER A O 1
ATOM 762 N N . ALA A 1 100 ? 9.445 35.400 -38.861 1.00 77.31 100 ALA A N 1
ATOM 763 C CA . ALA A 1 100 ? 8.726 34.340 -38.152 1.00 77.31 100 ALA A CA 1
ATOM 764 C C . ALA A 1 100 ? 9.484 33.003 -38.211 1.00 77.31 100 ALA A C 1
ATOM 766 O O . ALA A 1 100 ? 9.554 32.290 -37.208 1.00 77.31 100 ALA A O 1
ATOM 767 N N . ARG A 1 101 ? 10.134 32.696 -39.344 1.00 78.31 101 ARG A N 1
ATOM 768 C CA . ARG A 1 101 ? 10.994 31.505 -39.483 1.00 78.31 101 ARG A CA 1
ATOM 769 C C . ARG A 1 101 ? 12.211 31.578 -38.558 1.00 78.31 101 ARG A C 1
ATOM 771 O O . ARG A 1 101 ? 12.517 30.599 -37.879 1.00 78.31 101 ARG A O 1
ATOM 778 N N . LEU A 1 102 ? 12.850 32.746 -38.470 1.00 84.56 102 LEU A N 1
ATOM 779 C CA . LEU A 1 102 ? 13.984 32.976 -37.569 1.00 84.56 102 LEU A CA 1
ATOM 780 C C . LEU A 1 102 ? 13.576 32.875 -36.091 1.00 84.56 102 LEU A C 1
ATOM 782 O O . LEU A 1 102 ? 14.265 32.217 -35.311 1.00 84.56 102 LEU A O 1
ATOM 786 N N . LYS A 1 103 ? 12.418 33.435 -35.707 1.00 85.69 103 LYS A N 1
ATOM 787 C CA . LYS A 1 103 ? 11.878 33.295 -34.342 1.00 85.69 103 LYS A CA 1
ATOM 788 C C . LYS A 1 103 ? 11.593 31.832 -33.985 1.00 85.69 103 LYS A C 1
ATOM 790 O O . LYS A 1 103 ? 11.963 31.395 -32.899 1.00 85.69 103 LYS A O 1
ATOM 795 N N . LEU A 1 104 ? 11.003 31.061 -34.900 1.00 83.38 104 LEU A N 1
ATOM 796 C CA . LEU A 1 104 ? 10.714 29.637 -34.696 1.00 83.38 104 LEU A CA 1
ATOM 797 C C . LEU A 1 104 ? 11.992 28.780 -34.604 1.00 83.38 104 LEU A C 1
ATOM 799 O O . LEU A 1 104 ? 12.064 27.830 -33.824 1.00 83.38 104 LEU A O 1
ATOM 803 N N . ALA A 1 105 ? 13.022 29.105 -35.388 1.00 85.19 105 ALA A N 1
ATOM 804 C CA . ALA A 1 105 ? 14.319 28.440 -35.296 1.00 85.19 105 ALA A CA 1
ATOM 805 C C . ALA A 1 105 ? 14.996 28.725 -33.944 1.00 85.19 105 ALA A C 1
ATOM 807 O O . ALA A 1 105 ? 15.481 27.800 -33.288 1.00 85.19 105 ALA A O 1
ATOM 808 N N . ALA A 1 106 ? 14.952 29.980 -33.485 1.00 88.06 106 ALA A N 1
ATOM 809 C CA . ALA A 1 106 ? 15.502 30.384 -32.195 1.00 88.06 106 ALA A CA 1
ATOM 810 C C . ALA A 1 106 ? 14.782 29.718 -31.007 1.00 88.06 106 ALA A C 1
ATOM 812 O O . ALA A 1 106 ? 15.440 29.269 -30.065 1.00 88.06 106 ALA A O 1
ATOM 813 N N . THR A 1 107 ? 13.450 29.588 -31.042 1.00 86.69 107 THR A N 1
ATOM 814 C CA . THR A 1 107 ? 12.701 28.888 -29.981 1.00 86.69 107 THR A CA 1
ATOM 815 C C . THR A 1 107 ? 13.018 27.395 -29.951 1.00 86.69 107 THR A C 1
ATOM 817 O O . THR A 1 107 ? 13.275 26.854 -28.875 1.00 86.69 107 THR A O 1
ATOM 820 N N . ARG A 1 108 ? 13.110 26.735 -31.114 1.00 88.44 108 ARG A N 1
ATOM 821 C CA . ARG A 1 108 ? 13.523 25.323 -31.205 1.00 88.44 108 ARG A CA 1
ATOM 822 C C . ARG A 1 108 ? 14.943 25.096 -30.685 1.00 88.44 108 ARG A C 1
ATOM 824 O O . ARG A 1 108 ? 15.181 24.108 -29.993 1.00 88.44 108 ARG A O 1
ATOM 831 N N . ALA A 1 109 ? 15.874 26.006 -30.976 1.00 87.19 109 ALA A N 1
ATOM 832 C CA . ALA A 1 109 ? 17.241 25.934 -30.461 1.00 87.19 109 ALA A CA 1
ATOM 833 C C . ALA A 1 109 ? 17.280 26.056 -28.927 1.00 87.19 109 ALA A C 1
ATOM 835 O O . ALA A 1 109 ? 17.912 25.234 -28.264 1.00 87.19 109 ALA A O 1
ATOM 836 N N . ARG A 1 110 ? 16.531 27.009 -28.348 1.00 87.31 110 ARG A N 1
ATOM 837 C CA . ARG A 1 110 ? 16.403 27.150 -26.885 1.00 87.31 110 ARG A CA 1
ATOM 838 C C . ARG A 1 110 ? 15.789 25.912 -26.235 1.00 87.31 110 ARG A C 1
ATOM 840 O O . ARG A 1 110 ? 16.272 25.471 -25.197 1.00 87.31 110 ARG A O 1
ATOM 847 N N . GLN A 1 111 ? 14.762 25.327 -26.850 1.00 86.12 111 GLN A N 1
ATOM 848 C CA . GLN A 1 111 ? 14.100 24.136 -26.321 1.00 86.12 111 GLN A CA 1
ATOM 849 C C . GLN A 1 111 ? 15.026 22.909 -26.329 1.00 86.12 111 GLN A C 1
ATOM 851 O O . GLN A 1 111 ? 15.048 22.159 -25.355 1.00 86.12 111 GLN A O 1
ATOM 856 N N . ARG A 1 112 ? 15.839 22.733 -27.381 1.00 89.75 112 ARG A N 1
ATOM 857 C CA . ARG A 1 112 ? 16.872 21.682 -27.431 1.00 89.75 112 ARG A CA 1
ATOM 858 C C . ARG A 1 112 ? 17.942 21.890 -26.361 1.00 89.75 112 ARG A C 1
ATOM 860 O O . ARG A 1 112 ? 18.181 20.979 -25.579 1.00 89.75 112 ARG A O 1
ATOM 867 N N . ALA A 1 113 ? 18.486 23.103 -26.248 1.00 88.12 113 ALA A N 1
ATOM 868 C CA . ALA A 1 113 ? 19.486 23.429 -25.230 1.00 88.12 113 ALA A CA 1
ATOM 869 C C . ALA A 1 113 ? 18.962 23.209 -23.798 1.00 88.12 113 ALA A C 1
ATOM 871 O O . ALA A 1 113 ? 19.690 22.729 -22.930 1.00 88.12 113 ALA A O 1
ATOM 872 N N . TRP A 1 114 ? 17.687 23.520 -23.545 1.00 89.25 114 TRP A N 1
ATOM 873 C CA . TRP A 1 114 ? 17.047 23.239 -22.260 1.00 89.25 114 TRP A CA 1
ATOM 874 C C . TRP A 1 114 ? 16.914 21.731 -21.992 1.00 89.25 114 TRP A C 1
ATOM 876 O O . TRP A 1 114 ? 17.253 21.276 -20.899 1.00 89.25 114 TRP A O 1
ATOM 886 N N . LEU A 1 115 ? 16.480 20.945 -22.986 1.00 86.75 115 LEU A N 1
ATOM 887 C CA . LEU A 1 115 ? 16.384 19.485 -22.869 1.00 86.75 115 LEU A CA 1
ATOM 888 C C . LEU A 1 115 ? 17.750 18.827 -22.643 1.00 86.75 115 LEU A C 1
ATOM 890 O O . LEU A 1 115 ? 17.856 17.906 -21.834 1.00 86.75 115 LEU A O 1
ATOM 894 N N . ASP A 1 116 ? 18.793 19.305 -23.316 1.00 90.62 116 ASP A N 1
ATOM 895 C CA . ASP A 1 116 ? 20.144 18.769 -23.156 1.00 90.62 116 ASP A CA 1
ATOM 896 C C . ASP A 1 116 ? 20.715 19.089 -21.766 1.00 90.62 116 ASP A C 1
ATOM 898 O O . ASP A 1 116 ? 21.246 18.188 -21.117 1.00 90.62 116 ASP A O 1
ATOM 902 N N . ARG A 1 117 ? 20.469 20.292 -21.217 1.00 85.00 117 ARG A N 1
ATOM 903 C CA . ARG A 1 117 ? 20.793 20.603 -19.808 1.00 85.00 117 ARG A CA 1
ATOM 904 C C . ARG A 1 117 ? 20.050 19.705 -18.820 1.00 85.00 117 ARG A C 1
ATOM 906 O O . ARG A 1 117 ? 20.630 19.277 -17.826 1.00 85.00 117 ARG A O 1
ATOM 913 N N . GLN A 1 118 ? 18.776 19.395 -19.067 1.00 79.31 118 GLN A N 1
ATOM 914 C CA . GLN A 1 118 ? 18.030 18.463 -18.212 1.00 79.31 118 GLN A CA 1
ATOM 915 C C . GLN A 1 118 ? 18.629 17.053 -18.262 1.00 79.31 118 GLN A C 1
ATOM 917 O O . GLN A 1 118 ? 18.781 16.411 -17.223 1.00 79.31 118 GLN A O 1
ATOM 922 N N . ARG A 1 119 ? 19.027 16.576 -19.448 1.00 86.94 119 ARG A N 1
ATOM 923 C CA . ARG A 1 119 ? 19.714 15.284 -19.602 1.00 86.94 119 ARG A CA 1
ATOM 924 C C . ARG A 1 119 ? 21.051 15.261 -18.870 1.00 86.94 119 ARG A C 1
ATOM 926 O O . ARG A 1 119 ? 21.342 14.271 -18.206 1.00 86.94 119 ARG A O 1
ATOM 933 N N . GLU A 1 120 ? 21.821 16.341 -18.951 1.00 84.69 120 GLU A N 1
ATOM 934 C CA . GLU A 1 120 ? 23.100 16.484 -18.257 1.00 84.69 120 GLU A CA 1
ATOM 935 C C . GLU A 1 120 ? 22.921 16.487 -16.733 1.00 84.69 120 GLU A C 1
ATOM 937 O O . GLU A 1 120 ? 23.576 15.716 -16.037 1.00 84.69 120 GLU A O 1
ATOM 942 N N . LEU A 1 121 ? 21.960 17.249 -16.203 1.00 75.75 121 LEU A N 1
ATOM 943 C CA . LEU A 1 121 ? 21.638 17.254 -14.771 1.00 75.75 121 LEU A CA 1
ATOM 944 C C . LEU A 1 121 ? 21.172 15.879 -14.275 1.00 75.75 121 LEU A C 1
ATOM 946 O O . LEU A 1 121 ? 21.571 15.435 -13.195 1.00 75.75 121 LEU A O 1
ATOM 950 N N . VAL A 1 122 ? 20.359 15.172 -15.063 1.00 74.62 122 VAL A N 1
ATOM 951 C CA . VAL A 1 122 ? 19.956 13.792 -14.758 1.00 74.62 122 VAL A CA 1
ATOM 952 C C . VAL A 1 122 ? 21.163 12.852 -14.803 1.00 74.62 122 VAL A C 1
ATOM 954 O O . VAL A 1 122 ? 21.289 11.998 -13.926 1.00 74.62 122 VAL A O 1
ATOM 957 N N . ALA A 1 123 ? 22.070 13.014 -15.769 1.00 79.12 123 ALA A N 1
ATOM 958 C CA . ALA A 1 123 ? 23.292 12.224 -15.877 1.00 79.12 123 ALA A CA 1
ATOM 959 C C . ALA A 1 123 ? 24.242 12.468 -14.693 1.00 79.12 123 ALA A C 1
ATOM 961 O O . ALA A 1 123 ? 24.716 11.500 -14.102 1.00 79.12 123 ALA A O 1
ATOM 962 N N . LEU A 1 124 ? 24.444 13.722 -14.279 1.00 73.50 124 LEU A N 1
ATOM 963 C CA . LEU A 1 124 ? 25.249 14.096 -13.112 1.00 73.50 124 LEU A CA 1
ATOM 964 C C . LEU A 1 124 ? 24.639 13.569 -11.810 1.00 73.50 124 LEU A C 1
ATOM 966 O O . LEU A 1 124 ? 25.340 12.968 -10.995 1.00 73.50 124 LEU A O 1
ATOM 970 N N . ARG A 1 125 ? 23.318 13.705 -11.627 1.00 71.12 125 ARG A N 1
ATOM 971 C CA . ARG A 1 125 ? 22.614 13.146 -10.461 1.00 71.12 125 ARG A CA 1
ATOM 972 C C . ARG A 1 125 ? 22.732 11.621 -10.432 1.00 71.12 125 ARG A C 1
ATOM 974 O O . ARG A 1 125 ? 22.963 11.052 -9.367 1.00 71.12 125 ARG A O 1
ATOM 981 N N . LYS A 1 126 ? 22.646 10.967 -11.595 1.00 71.75 126 LYS A N 1
ATOM 982 C CA . LYS A 1 126 ? 22.830 9.518 -11.750 1.00 71.75 126 LYS A CA 1
ATOM 983 C C . LYS A 1 126 ? 24.271 9.091 -11.465 1.00 71.75 126 LYS A C 1
ATOM 985 O O . LYS A 1 126 ? 24.451 8.092 -10.779 1.00 71.75 126 LYS A O 1
ATOM 990 N N . ALA A 1 127 ? 25.273 9.845 -11.914 1.00 73.69 127 ALA A N 1
ATOM 991 C CA . ALA A 1 127 ? 26.687 9.573 -11.655 1.00 73.69 127 ALA A CA 1
ATOM 992 C C . ALA A 1 127 ? 27.040 9.737 -10.164 1.00 73.69 127 ALA A C 1
ATOM 994 O O . ALA A 1 127 ? 27.641 8.841 -9.571 1.00 73.69 127 ALA A O 1
ATOM 995 N N . GLY A 1 128 ? 26.583 10.822 -9.526 1.00 71.88 128 GLY A N 1
ATOM 996 C CA . GLY A 1 128 ? 26.781 11.062 -8.092 1.00 71.88 128 GLY A CA 1
ATOM 997 C C . GLY A 1 128 ? 26.075 10.030 -7.204 1.00 71.88 128 GLY A C 1
ATOM 998 O O . GLY A 1 128 ? 26.642 9.563 -6.215 1.00 71.88 128 GLY A O 1
ATOM 999 N N . TRP A 1 129 ? 24.863 9.607 -7.583 1.00 58.97 129 TRP A N 1
ATOM 1000 C CA . TRP A 1 129 ? 24.163 8.508 -6.910 1.00 58.97 129 TRP A CA 1
ATOM 1001 C C . TRP A 1 129 ? 24.852 7.160 -7.128 1.00 58.97 129 TRP A C 1
ATOM 1003 O O . TRP A 1 129 ? 25.016 6.393 -6.181 1.00 58.97 129 TRP A O 1
ATOM 1013 N N . GLN A 1 130 ? 25.295 6.861 -8.350 1.00 63.62 130 GLN A N 1
ATOM 1014 C CA . GLN A 1 130 ? 25.981 5.603 -8.640 1.00 63.62 130 GLN A CA 1
ATOM 1015 C C . GLN A 1 130 ? 27.278 5.459 -7.840 1.00 63.62 130 GLN A C 1
ATOM 1017 O O . GLN A 1 130 ? 27.522 4.371 -7.330 1.00 63.62 130 GLN A O 1
ATOM 1022 N N . GLY A 1 131 ? 28.059 6.531 -7.659 1.00 67.94 131 GLY A N 1
ATOM 1023 C CA . GLY A 1 131 ? 29.286 6.502 -6.855 1.00 67.94 131 GLY A CA 1
ATOM 1024 C C . GLY A 1 131 ? 29.044 6.173 -5.377 1.00 67.94 131 GLY A C 1
ATOM 1025 O O . GLY A 1 131 ? 29.683 5.272 -4.838 1.00 67.94 131 GLY A O 1
ATOM 1026 N N . ARG A 1 132 ? 28.069 6.834 -4.732 1.00 64.19 132 ARG A N 1
ATOM 1027 C CA . ARG A 1 132 ? 27.762 6.613 -3.302 1.00 64.19 132 ARG A CA 1
ATOM 1028 C C . ARG A 1 132 ? 27.163 5.236 -3.019 1.00 64.19 132 ARG A C 1
ATOM 1030 O O . ARG A 1 132 ? 27.463 4.638 -1.991 1.00 64.19 132 ARG A O 1
ATOM 1037 N N . PHE A 1 133 ? 26.349 4.711 -3.933 1.00 54.31 133 PHE A N 1
ATOM 1038 C CA . PHE A 1 133 ? 25.720 3.403 -3.752 1.00 54.31 133 PHE A CA 1
ATOM 1039 C C . PHE A 1 133 ? 26.570 2.231 -4.254 1.00 54.31 133 PHE A C 1
ATOM 1041 O O . PHE A 1 133 ? 26.248 1.097 -3.919 1.00 54.31 133 PHE A O 1
ATOM 1048 N N . ARG A 1 134 ? 27.653 2.444 -5.015 1.00 59.41 134 ARG A N 1
ATOM 1049 C CA . ARG A 1 134 ? 28.506 1.342 -5.504 1.00 59.41 134 ARG A CA 1
ATOM 1050 C C . ARG A 1 134 ? 29.184 0.581 -4.359 1.00 59.41 134 ARG A C 1
ATOM 1052 O O . ARG A 1 134 ? 29.089 -0.640 -4.329 1.00 59.41 134 ARG A O 1
ATOM 1059 N N . GLY A 1 135 ? 29.744 1.290 -3.375 1.00 56.88 135 GLY A N 1
ATOM 1060 C CA . GLY A 1 135 ? 30.354 0.661 -2.193 1.00 56.88 135 GLY A CA 1
ATOM 1061 C C . GLY A 1 135 ? 29.340 -0.018 -1.261 1.00 56.88 135 GLY A C 1
ATOM 1062 O O . GLY A 1 135 ? 29.644 -1.039 -0.650 1.00 56.88 135 GLY A O 1
ATOM 1063 N N . PHE A 1 136 ? 28.108 0.500 -1.187 1.00 56.75 136 PHE A N 1
ATOM 1064 C CA . PHE A 1 136 ? 27.017 -0.162 -0.461 1.00 56.75 136 PHE A CA 1
ATOM 1065 C C . PHE A 1 136 ? 26.537 -1.420 -1.204 1.00 56.75 136 PHE A C 1
ATOM 1067 O O . PHE A 1 136 ? 26.263 -2.437 -0.579 1.00 56.75 136 PHE A O 1
ATOM 1074 N N . LYS A 1 137 ? 26.503 -1.383 -2.544 1.00 56.03 137 LYS A N 1
ATOM 1075 C CA . LYS A 1 137 ? 26.102 -2.507 -3.403 1.00 56.03 137 LYS A CA 1
ATOM 1076 C C . LYS A 1 137 ? 27.073 -3.679 -3.370 1.00 56.03 137 LYS A C 1
ATOM 1078 O O . LYS A 1 137 ? 26.600 -4.806 -3.321 1.00 56.03 137 LYS A O 1
ATOM 1083 N N . GLU A 1 138 ? 28.384 -3.441 -3.392 1.00 60.03 138 GLU A N 1
ATOM 1084 C CA . GLU A 1 138 ? 29.377 -4.524 -3.275 1.00 60.03 138 GLU A CA 1
ATOM 1085 C C . GLU A 1 138 ? 29.242 -5.234 -1.921 1.00 60.03 138 GLU A C 1
ATOM 1087 O O . GLU A 1 138 ? 29.045 -6.447 -1.882 1.00 60.03 138 GLU A O 1
ATOM 1092 N N . LYS A 1 139 ? 29.148 -4.471 -0.823 1.00 60.31 139 LYS A N 1
ATOM 1093 C CA . LYS A 1 139 ? 28.915 -5.033 0.519 1.00 60.31 139 LYS A CA 1
ATOM 1094 C C . LYS A 1 139 ? 27.554 -5.725 0.665 1.00 60.31 139 LYS A C 1
ATOM 1096 O O . LYS A 1 139 ? 27.419 -6.695 1.406 1.00 60.31 139 LYS A O 1
ATOM 1101 N N . GLN A 1 140 ? 26.523 -5.252 -0.034 1.00 56.09 140 GLN A N 1
ATOM 1102 C CA . GLN A 1 140 ? 25.181 -5.830 0.047 1.00 56.09 140 GLN A CA 1
ATOM 1103 C C . GLN A 1 140 ? 25.000 -7.066 -0.848 1.00 56.09 140 GLN A C 1
ATOM 1105 O O . GLN A 1 140 ? 24.282 -7.986 -0.455 1.00 56.09 140 GLN A O 1
ATOM 1110 N N . ALA A 1 141 ? 25.665 -7.133 -2.006 1.00 55.25 141 ALA A N 1
ATOM 1111 C CA . ALA A 1 141 ? 25.723 -8.334 -2.844 1.00 55.25 141 ALA A CA 1
ATOM 1112 C C . ALA A 1 141 ? 26.447 -9.491 -2.128 1.00 55.25 141 ALA A C 1
ATOM 1114 O O . ALA A 1 141 ? 26.105 -10.664 -2.318 1.00 55.25 141 ALA A O 1
ATOM 1115 N N . GLU A 1 142 ? 27.403 -9.163 -1.257 1.00 61.31 142 GLU A N 1
ATOM 1116 C CA . GLU A 1 142 ? 28.042 -10.107 -0.335 1.00 61.31 142 GLU A CA 1
ATOM 1117 C C . GLU A 1 142 ? 27.169 -10.458 0.875 1.00 61.31 142 GLU A C 1
ATOM 1119 O O . GLU A 1 142 ? 27.308 -11.548 1.429 1.00 61.31 142 GLU A O 1
ATOM 1124 N N . SER A 1 143 ? 26.215 -9.600 1.259 1.00 62.25 143 SER A N 1
ATOM 1125 C CA . SER A 1 143 ? 25.315 -9.906 2.369 1.00 62.25 143 SER A CA 1
ATOM 1126 C C . SER A 1 143 ? 24.425 -11.110 2.024 1.00 62.25 143 SER A C 1
ATOM 1128 O O . SER A 1 143 ? 23.560 -11.081 1.143 1.00 62.25 143 SER A O 1
ATOM 1130 N N . THR A 1 144 ? 24.623 -12.199 2.762 1.00 72.75 144 THR A N 1
ATOM 1131 C CA . THR A 1 144 ? 23.837 -13.440 2.681 1.00 72.75 144 THR A CA 1
ATOM 1132 C C . THR A 1 144 ? 22.337 -13.202 2.860 1.00 72.75 144 THR A C 1
ATOM 1134 O O . THR A 1 144 ? 21.522 -13.966 2.344 1.00 72.75 144 THR A O 1
ATOM 1137 N N . TRP A 1 145 ? 21.959 -12.130 3.556 1.00 73.12 145 TRP A N 1
ATOM 1138 C CA . TRP A 1 145 ? 20.568 -11.779 3.810 1.00 73.12 145 TRP A CA 1
ATOM 1139 C C . TRP A 1 145 ? 19.819 -11.340 2.546 1.00 73.12 14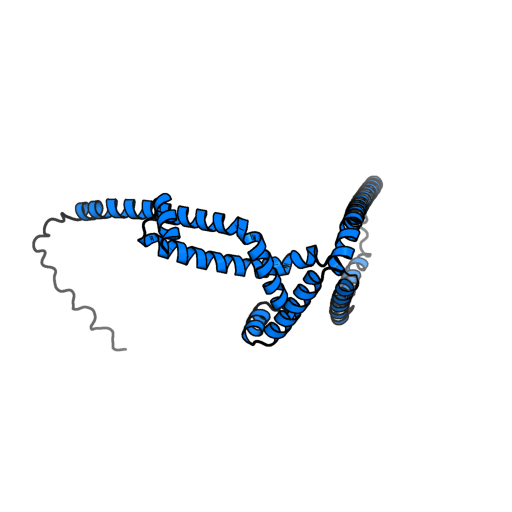5 TRP A C 1
ATOM 1141 O O . TRP A 1 145 ? 18.707 -11.810 2.308 1.00 73.12 145 TRP A O 1
ATOM 1151 N N . GLY A 1 146 ? 20.442 -10.513 1.696 1.00 70.25 146 GLY A N 1
ATOM 1152 C CA . GLY A 1 146 ? 19.828 -10.057 0.446 1.00 70.25 146 GLY A CA 1
ATOM 1153 C C . GLY A 1 146 ? 19.492 -11.228 -0.477 1.00 70.25 146 GLY A C 1
ATOM 1154 O O . GLY A 1 146 ? 18.344 -11.376 -0.890 1.00 70.25 146 GLY A O 1
ATOM 1155 N N . ARG A 1 147 ? 20.462 -12.123 -0.722 1.00 70.44 147 ARG A N 1
ATOM 1156 C CA . ARG A 1 147 ? 20.249 -13.331 -1.544 1.00 70.44 147 ARG A CA 1
ATOM 1157 C C . ARG A 1 147 ? 19.160 -14.239 -0.975 1.00 70.44 147 ARG A C 1
ATOM 1159 O O . ARG A 1 147 ? 18.277 -14.643 -1.723 1.00 70.44 147 ARG A O 1
ATOM 1166 N N . LYS A 1 148 ? 19.166 -14.497 0.340 1.00 78.62 148 LYS A N 1
ATOM 1167 C CA . LYS A 1 148 ? 18.133 -15.323 0.991 1.00 78.62 148 LYS A CA 1
ATOM 1168 C C . LYS A 1 148 ? 16.732 -14.731 0.844 1.00 78.62 148 LYS A C 1
ATOM 1170 O O . LYS A 1 148 ? 15.795 -15.473 0.567 1.00 78.62 148 LYS A O 1
ATOM 1175 N N . MET A 1 149 ? 16.584 -13.412 0.981 1.00 71.88 149 MET A N 1
ATOM 1176 C CA . MET A 1 149 ? 15.296 -12.741 0.768 1.00 71.88 149 MET A CA 1
ATOM 1177 C C . MET A 1 149 ? 14.803 -12.898 -0.675 1.00 71.88 149 MET A C 1
ATOM 1179 O O . MET A 1 149 ? 13.622 -13.170 -0.884 1.00 71.88 149 MET A O 1
ATOM 1183 N N . PHE A 1 150 ? 15.695 -12.794 -1.667 1.00 71.25 150 PHE A N 1
ATOM 1184 C CA . PHE A 1 150 ? 15.332 -13.028 -3.068 1.00 71.25 150 PHE A CA 1
ATOM 1185 C C . PHE A 1 150 ? 14.939 -14.480 -3.329 1.00 71.25 150 PHE A C 1
ATOM 1187 O O . PHE A 1 150 ? 13.885 -14.716 -3.910 1.00 71.25 150 PHE A O 1
ATOM 1194 N N . GLU A 1 151 ? 15.713 -15.446 -2.836 1.00 78.62 151 GLU A N 1
ATOM 1195 C CA . GLU A 1 151 ? 15.372 -16.866 -2.959 1.00 78.62 151 GLU A CA 1
ATOM 1196 C C . GLU A 1 151 ? 14.025 -17.197 -2.306 1.00 78.62 151 GLU A C 1
ATOM 1198 O O . GLU A 1 151 ? 13.253 -17.995 -2.837 1.00 78.62 151 GLU A O 1
ATOM 1203 N N . TRP A 1 152 ? 13.722 -16.601 -1.150 1.00 79.88 152 TRP A N 1
ATOM 1204 C CA . TRP A 1 152 ? 12.426 -16.769 -0.494 1.00 79.88 152 TRP A CA 1
ATOM 1205 C C . TRP A 1 152 ? 11.292 -16.152 -1.303 1.00 79.88 152 TRP A C 1
ATOM 1207 O O . TRP A 1 152 ? 10.241 -16.778 -1.430 1.00 79.88 152 TRP A O 1
ATOM 1217 N N . SER A 1 153 ? 11.512 -14.974 -1.883 1.00 75.19 153 SER A N 1
ATOM 1218 C CA . SER A 1 153 ? 10.525 -14.319 -2.738 1.00 75.19 153 SER A CA 1
ATOM 1219 C C . SER A 1 153 ? 10.279 -15.098 -4.033 1.00 75.19 153 SER A C 1
ATOM 1221 O O . SER A 1 153 ? 9.127 -15.296 -4.407 1.00 75.19 153 SER A O 1
ATOM 1223 N N . ASP A 1 154 ? 11.322 -15.638 -4.669 1.00 79.31 154 ASP A N 1
ATOM 1224 C CA . ASP A 1 154 ? 11.184 -16.506 -5.845 1.00 79.31 154 ASP A CA 1
ATOM 1225 C C . ASP A 1 154 ? 10.433 -17.799 -5.506 1.00 79.31 154 ASP A C 1
ATOM 1227 O O . ASP A 1 154 ? 9.469 -18.151 -6.187 1.00 79.31 154 ASP A O 1
ATOM 1231 N N . LYS A 1 155 ? 10.794 -18.473 -4.403 1.00 86.56 155 LYS A N 1
ATOM 1232 C CA . LYS A 1 155 ? 10.081 -19.674 -3.929 1.00 86.56 155 LYS A CA 1
ATOM 1233 C C . LYS A 1 155 ? 8.619 -19.376 -3.606 1.00 86.56 155 LYS A C 1
ATOM 1235 O O . LYS A 1 155 ? 7.750 -20.203 -3.885 1.00 86.56 155 LYS A O 1
ATOM 1240 N N . PHE A 1 156 ? 8.339 -18.219 -3.009 1.00 84.69 156 PHE A N 1
ATOM 1241 C CA . PHE A 1 156 ? 6.976 -17.771 -2.749 1.00 84.69 156 PHE A CA 1
ATOM 1242 C C . PHE A 1 156 ? 6.225 -17.515 -4.057 1.00 84.69 156 PHE A C 1
ATOM 1244 O O . PHE A 1 156 ? 5.129 -18.041 -4.224 1.00 84.69 156 PHE A O 1
ATOM 1251 N N . ALA A 1 157 ? 6.826 -16.792 -5.003 1.00 81.19 157 ALA A N 1
ATOM 1252 C CA . ALA A 1 157 ? 6.221 -16.481 -6.291 1.00 81.19 157 ALA A CA 1
ATOM 1253 C C . ALA A 1 157 ? 5.918 -17.745 -7.107 1.00 81.19 157 ALA A C 1
ATOM 1255 O O . ALA A 1 157 ? 4.840 -17.856 -7.688 1.00 81.19 157 ALA A O 1
ATOM 1256 N N . ASP A 1 158 ? 6.816 -18.731 -7.096 1.00 86.25 158 ASP A N 1
ATOM 1257 C CA . ASP A 1 158 ? 6.610 -20.005 -7.788 1.00 86.25 158 ASP A CA 1
ATOM 1258 C C . ASP A 1 158 ? 5.508 -20.853 -7.130 1.00 86.25 158 ASP A C 1
ATOM 1260 O O . ASP A 1 158 ? 4.750 -21.532 -7.826 1.00 86.25 158 ASP A O 1
ATOM 1264 N N . ARG A 1 159 ? 5.371 -20.813 -5.795 1.00 91.69 159 ARG A N 1
ATOM 1265 C CA . ARG A 1 159 ? 4.264 -21.475 -5.077 1.00 91.69 159 ARG A CA 1
ATOM 1266 C C . ARG A 1 159 ? 2.934 -20.763 -5.306 1.00 91.69 159 ARG A C 1
ATOM 1268 O O . ARG A 1 159 ? 1.939 -21.421 -5.603 1.00 91.69 159 ARG A O 1
ATOM 1275 N N . ALA A 1 160 ? 2.923 -19.438 -5.210 1.00 85.94 160 ALA A N 1
ATOM 1276 C CA . ALA A 1 160 ? 1.744 -18.618 -5.446 1.00 85.94 160 ALA A CA 1
ATOM 1277 C C . ALA A 1 160 ? 1.238 -18.801 -6.881 1.00 85.94 160 ALA A C 1
ATOM 1279 O O . ALA A 1 160 ? 0.066 -19.093 -7.075 1.00 85.94 160 ALA A O 1
ATOM 1280 N N . ALA A 1 161 ? 2.127 -18.791 -7.880 1.00 83.06 161 ALA A N 1
ATOM 1281 C CA . ALA A 1 161 ? 1.761 -19.019 -9.278 1.00 83.06 161 ALA A CA 1
ATOM 1282 C C . ALA A 1 161 ? 1.178 -20.419 -9.561 1.00 83.06 161 ALA A C 1
ATOM 1284 O O . ALA A 1 161 ? 0.552 -20.623 -10.605 1.00 83.06 161 ALA A O 1
ATOM 1285 N N . LYS A 1 162 ? 1.376 -21.400 -8.671 1.00 91.56 162 LYS A N 1
ATOM 1286 C CA . LYS A 1 162 ? 0.762 -22.736 -8.772 1.00 91.56 162 LYS A CA 1
ATOM 1287 C C . LYS A 1 162 ? -0.614 -22.816 -8.117 1.00 91.56 162 LYS A C 1
ATOM 1289 O O . LYS A 1 162 ? -1.423 -23.635 -8.541 1.00 91.56 162 LYS A O 1
ATOM 1294 N N . ALA A 1 163 ? -0.886 -21.990 -7.114 1.00 93.88 163 ALA A N 1
ATOM 1295 C CA . ALA A 1 163 ? -2.157 -22.009 -6.406 1.00 93.88 163 ALA A CA 1
ATOM 1296 C C . ALA A 1 163 ? -3.269 -21.345 -7.238 1.00 93.88 163 ALA A C 1
ATOM 1298 O O . ALA A 1 163 ? -3.101 -20.249 -7.773 1.00 93.88 163 ALA A O 1
ATOM 1299 N N . TRP A 1 164 ? -4.418 -22.024 -7.332 1.00 94.69 164 TRP A N 1
ATOM 1300 C CA . TRP A 1 164 ? -5.536 -21.620 -8.193 1.00 94.69 164 TRP A CA 1
ATOM 1301 C C . TRP A 1 164 ? -6.062 -20.220 -7.849 1.00 94.69 164 TRP A C 1
ATOM 1303 O O . TRP A 1 164 ? -6.275 -19.414 -8.746 1.00 94.69 164 TRP A O 1
ATOM 1313 N N . LEU A 1 165 ? -6.173 -19.907 -6.553 1.00 91.81 165 LEU A N 1
ATOM 1314 C CA . LEU A 1 165 ? -6.679 -18.626 -6.065 1.00 91.81 165 LEU A CA 1
ATOM 1315 C C . LEU A 1 165 ? -5.873 -17.447 -6.625 1.00 91.81 165 LEU A C 1
ATOM 1317 O O . LEU A 1 165 ? -6.443 -16.472 -7.102 1.00 91.81 165 LEU A O 1
ATOM 1321 N N . TRP A 1 166 ? -4.542 -17.554 -6.619 1.00 90.88 166 TRP A N 1
ATOM 1322 C CA . TRP A 1 166 ? -3.665 -16.503 -7.136 1.00 90.88 166 TRP A CA 1
ATOM 1323 C C . TRP A 1 166 ? -3.766 -16.346 -8.648 1.00 90.88 166 TRP A C 1
ATOM 1325 O O . TRP A 1 166 ? -3.631 -15.229 -9.136 1.00 90.88 166 TRP A O 1
ATOM 1335 N N . ARG A 1 167 ? -4.016 -17.435 -9.386 1.00 91.81 167 ARG A N 1
ATOM 1336 C CA . ARG A 1 167 ? -4.261 -17.369 -10.833 1.00 91.81 167 ARG A CA 1
ATOM 1337 C C . ARG A 1 167 ? -5.560 -16.635 -11.125 1.00 91.81 167 ARG A C 1
ATOM 1339 O O . ARG A 1 167 ? -5.518 -15.668 -11.866 1.00 91.81 167 ARG A O 1
ATOM 1346 N N . SER A 1 168 ? -6.651 -16.997 -10.450 1.00 92.69 168 SER A N 1
ATOM 1347 C CA . SER A 1 168 ? -7.946 -16.330 -10.620 1.00 92.69 168 SER A CA 1
ATOM 1348 C C . SER A 1 168 ? -7.854 -14.827 -10.360 1.00 92.69 168 SER A C 1
ATOM 1350 O O . SER A 1 168 ? -8.355 -14.028 -11.144 1.00 92.69 168 SER A O 1
ATOM 1352 N N . VAL A 1 169 ? -7.171 -14.424 -9.283 1.00 91.00 169 VAL A N 1
ATOM 1353 C CA . VAL A 1 169 ? -6.963 -13.001 -8.981 1.00 91.00 169 VAL A CA 1
ATOM 1354 C C . VAL A 1 169 ? -6.091 -12.336 -10.051 1.00 91.00 169 VAL A C 1
ATOM 1356 O O . VAL A 1 169 ? -6.433 -11.263 -10.537 1.00 91.00 169 VAL A O 1
ATOM 1359 N N . ALA A 1 170 ? -4.988 -12.969 -10.454 1.00 90.31 170 ALA A N 1
ATOM 1360 C CA . ALA A 1 170 ? -4.093 -12.431 -11.475 1.00 90.31 170 ALA A CA 1
ATOM 1361 C C . ALA A 1 170 ? -4.782 -12.273 -12.845 1.00 90.31 170 ALA A C 1
ATOM 1363 O O . ALA A 1 170 ? -4.554 -11.274 -13.531 1.00 90.31 170 ALA A O 1
ATOM 1364 N N . ASP A 1 171 ? -5.669 -13.204 -13.198 1.00 92.44 171 ASP A N 1
ATOM 1365 C CA . ASP A 1 171 ? -6.461 -13.182 -14.427 1.00 92.44 171 ASP A CA 1
ATOM 1366 C C . ASP A 1 171 ? -7.461 -12.017 -14.435 1.00 92.44 171 ASP A C 1
ATOM 1368 O O . ASP A 1 171 ? -7.564 -11.327 -15.449 1.00 92.44 171 ASP A O 1
ATOM 1372 N N . VAL A 1 172 ? -8.113 -11.721 -13.299 1.00 92.94 172 VAL A N 1
ATOM 1373 C CA . VAL A 1 172 ? -9.002 -10.547 -13.144 1.00 92.94 172 VAL A CA 1
ATOM 1374 C C . VAL A 1 172 ? -8.254 -9.235 -13.396 1.00 92.94 172 VAL A C 1
ATOM 1376 O O . VAL A 1 172 ? -8.808 -8.309 -13.984 1.00 92.94 172 VAL A O 1
ATOM 1379 N N . PHE A 1 173 ? -6.985 -9.151 -12.992 1.00 88.75 173 PHE A N 1
ATOM 1380 C CA . PHE A 1 173 ? -6.155 -7.965 -13.220 1.00 88.75 173 PHE A CA 1
ATOM 1381 C C . PHE A 1 173 ? -5.379 -7.996 -14.547 1.00 88.75 173 PHE A C 1
ATOM 1383 O O . PHE A 1 173 ? -4.686 -7.028 -14.861 1.00 88.75 173 PHE A O 1
ATOM 1390 N N . HIS A 1 174 ? -5.474 -9.074 -15.333 1.00 90.81 174 HIS A N 1
ATOM 1391 C CA . HIS A 1 174 ? -4.674 -9.306 -16.542 1.00 90.81 174 HIS A CA 1
ATOM 1392 C C . HIS A 1 174 ? -3.149 -9.174 -16.323 1.00 90.81 174 HIS A C 1
ATOM 1394 O O . HIS A 1 174 ? -2.412 -8.714 -17.201 1.00 90.81 174 HIS A O 1
ATOM 1400 N N . ILE A 1 175 ? -2.655 -9.590 -15.151 1.00 88.25 175 ILE A N 1
ATOM 1401 C CA . ILE A 1 175 ? -1.229 -9.562 -14.783 1.00 88.25 175 ILE A CA 1
ATOM 1402 C C . ILE A 1 175 ? -0.702 -11.004 -14.748 1.00 88.25 175 ILE A C 1
ATOM 1404 O O . ILE A 1 175 ? -1.385 -11.884 -14.235 1.00 88.25 175 ILE A O 1
ATOM 1408 N N . PRO A 1 176 ? 0.522 -11.303 -15.229 1.00 88.44 176 PRO A N 1
ATOM 1409 C CA . PRO A 1 176 ? 1.091 -12.639 -15.080 1.00 88.44 176 PRO A CA 1
ATOM 1410 C C . PRO A 1 176 ? 1.166 -13.047 -13.595 1.00 88.44 176 PRO A C 1
ATOM 1412 O O . PRO A 1 176 ? 1.701 -12.278 -12.789 1.00 88.44 176 PRO A O 1
ATOM 1415 N N . PRO A 1 177 ? 0.739 -14.264 -13.208 1.00 86.81 177 PRO A N 1
ATOM 1416 C CA . PRO A 1 177 ? 0.580 -14.647 -11.800 1.00 86.81 177 PRO A CA 1
ATOM 1417 C C . PRO A 1 177 ? 1.887 -14.581 -11.004 1.00 86.81 177 PRO A C 1
ATOM 1419 O O . PRO A 1 177 ? 1.887 -14.236 -9.825 1.00 86.81 177 PRO A O 1
ATOM 1422 N N . LYS A 1 178 ? 3.029 -14.841 -11.656 1.00 85.75 178 LYS A N 1
ATOM 1423 C CA . LYS A 1 178 ? 4.350 -14.677 -11.037 1.00 85.75 178 LYS A CA 1
ATOM 1424 C C . LYS A 1 178 ? 4.640 -13.213 -10.699 1.00 85.75 178 LYS A C 1
ATOM 1426 O O . LYS A 1 178 ? 5.115 -12.936 -9.606 1.00 85.75 178 LYS A O 1
ATOM 1431 N N . VAL A 1 179 ? 4.351 -12.280 -11.611 1.00 85.50 179 VAL A N 1
ATOM 1432 C CA . VAL A 1 179 ? 4.560 -10.839 -11.382 1.00 85.50 179 VAL A CA 1
ATOM 1433 C C . VAL A 1 179 ? 3.655 -10.361 -10.253 1.00 85.50 179 VAL A C 1
ATOM 1435 O O . VAL A 1 179 ? 4.149 -9.740 -9.318 1.00 85.50 179 VAL A O 1
ATOM 1438 N N . PHE A 1 180 ? 2.383 -10.764 -10.278 1.00 90.31 180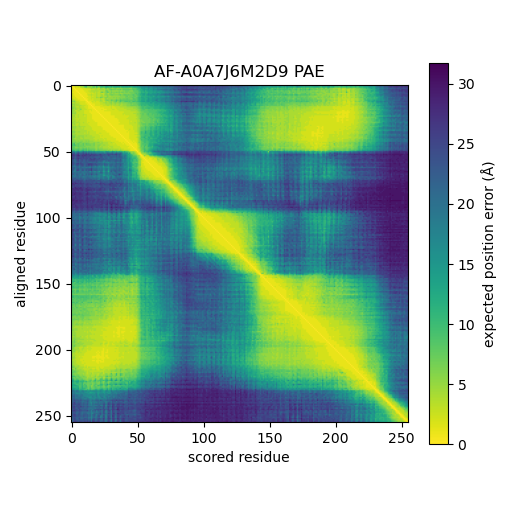 PHE A N 1
ATOM 1439 C CA . PHE A 1 180 ? 1.424 -10.442 -9.225 1.00 90.31 180 PHE A CA 1
ATOM 1440 C C . PHE A 1 180 ? 1.881 -10.934 -7.843 1.00 90.31 180 PHE A C 1
ATOM 1442 O O . PHE A 1 180 ? 1.868 -10.176 -6.876 1.00 90.31 180 PHE A O 1
ATOM 1449 N N . ALA A 1 181 ? 2.361 -12.177 -7.742 1.00 88.44 181 ALA A N 1
ATOM 1450 C CA . ALA A 1 181 ? 2.848 -12.729 -6.479 1.00 88.44 181 ALA A CA 1
ATOM 1451 C C . ALA A 1 181 ? 4.036 -11.945 -5.902 1.00 88.44 181 ALA A C 1
ATOM 1453 O O . ALA A 1 181 ? 4.127 -11.745 -4.690 1.00 88.44 181 ALA A O 1
ATOM 1454 N N . TRP A 1 182 ? 4.934 -11.474 -6.767 1.00 86.69 182 TRP A N 1
ATOM 1455 C CA . TRP A 1 182 ? 6.010 -10.590 -6.345 1.00 86.69 182 TRP A CA 1
ATOM 1456 C C . TRP A 1 182 ? 5.500 -9.225 -5.875 1.00 86.69 182 TRP A C 1
ATOM 1458 O O . TRP A 1 182 ? 6.009 -8.715 -4.882 1.00 86.69 182 TRP A O 1
ATOM 1468 N N . ASP A 1 183 ? 4.525 -8.637 -6.569 1.00 90.69 183 ASP A N 1
ATOM 1469 C CA . ASP A 1 183 ? 3.963 -7.335 -6.195 1.00 90.69 183 ASP A CA 1
ATOM 1470 C C . ASP A 1 183 ? 3.272 -7.417 -4.827 1.00 90.69 183 ASP A C 1
ATOM 1472 O O . ASP A 1 183 ? 3.407 -6.519 -4.000 1.00 90.69 183 ASP A O 1
ATOM 1476 N N . VAL A 1 184 ? 2.614 -8.543 -4.539 1.00 92.00 184 VAL A N 1
ATOM 1477 C 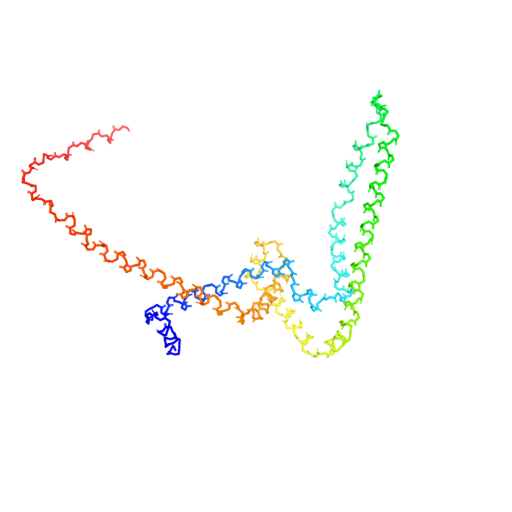CA . VAL A 1 184 ? 2.047 -8.852 -3.221 1.00 92.00 184 VAL A CA 1
ATOM 1478 C C . VAL A 1 184 ? 3.143 -8.991 -2.166 1.00 92.00 184 VAL A C 1
ATOM 1480 O O . VAL A 1 184 ? 3.035 -8.402 -1.093 1.00 92.00 184 VAL A O 1
ATOM 1483 N N . ALA A 1 185 ? 4.215 -9.736 -2.448 1.00 90.38 185 ALA A N 1
ATOM 1484 C CA . ALA A 1 185 ? 5.334 -9.876 -1.515 1.00 90.38 185 ALA A CA 1
ATOM 1485 C C . ALA A 1 185 ? 5.984 -8.516 -1.203 1.00 90.38 185 ALA A C 1
ATOM 1487 O O . ALA A 1 185 ? 6.251 -8.201 -0.041 1.00 90.38 185 ALA A O 1
ATOM 1488 N N . GLU A 1 186 ? 6.179 -7.685 -2.227 1.00 90.38 186 GLU A N 1
ATOM 1489 C CA . GLU A 1 186 ? 6.668 -6.316 -2.095 1.00 90.38 186 GLU A CA 1
ATOM 1490 C C . GLU A 1 186 ? 5.710 -5.463 -1.256 1.00 90.38 186 GLU A C 1
ATOM 1492 O O . GLU A 1 186 ? 6.157 -4.824 -0.304 1.00 90.38 186 GLU A O 1
ATOM 1497 N N . ALA A 1 187 ? 4.401 -5.542 -1.513 1.00 94.12 187 ALA A N 1
ATOM 1498 C CA . ALA A 1 187 ? 3.377 -4.870 -0.719 1.00 94.12 187 ALA A CA 1
ATOM 1499 C C . ALA A 1 187 ? 3.422 -5.282 0.755 1.00 94.12 187 ALA A C 1
ATOM 1501 O O . ALA A 1 187 ? 3.382 -4.412 1.616 1.00 94.12 187 ALA A O 1
ATOM 1502 N N . PHE A 1 188 ? 3.593 -6.569 1.078 1.00 93.31 188 PHE A N 1
ATOM 1503 C CA . PHE A 1 188 ? 3.737 -7.025 2.466 1.00 93.31 188 PHE A CA 1
ATOM 1504 C C . PHE A 1 188 ? 4.966 -6.434 3.160 1.00 93.31 188 PHE A C 1
ATOM 1506 O O . PHE A 1 188 ? 4.887 -6.045 4.329 1.00 93.31 188 PHE A O 1
ATOM 1513 N N . VAL A 1 189 ? 6.108 -6.384 2.471 1.00 90.94 189 VAL A N 1
ATOM 1514 C CA . VAL A 1 189 ? 7.341 -5.829 3.043 1.00 90.94 189 VAL A CA 1
ATOM 1515 C C . VAL A 1 189 ? 7.213 -4.317 3.209 1.00 90.94 189 VAL A C 1
ATOM 1517 O O . VAL A 1 189 ? 7.486 -3.809 4.296 1.00 90.94 189 VAL A O 1
ATOM 1520 N N . THR A 1 190 ? 6.746 -3.600 2.182 1.00 92.94 190 THR A N 1
ATOM 1521 C CA . THR A 1 190 ? 6.504 -2.153 2.253 1.00 92.94 190 THR A CA 1
ATOM 1522 C C . THR A 1 190 ? 5.509 -1.831 3.357 1.00 92.94 190 THR A C 1
ATOM 1524 O O . THR A 1 190 ? 5.809 -1.009 4.216 1.00 92.94 190 THR A O 1
ATOM 1527 N N . TYR A 1 191 ? 4.387 -2.548 3.406 1.00 94.00 191 TYR A N 1
ATOM 1528 C CA . TYR A 1 191 ? 3.370 -2.401 4.435 1.00 94.00 191 TYR A CA 1
ATOM 1529 C C . TYR A 1 191 ? 3.963 -2.560 5.837 1.00 94.00 191 TYR A C 1
ATOM 1531 O O . TYR A 1 191 ? 3.763 -1.683 6.674 1.00 94.00 191 TYR A O 1
ATOM 1539 N N . LYS A 1 192 ? 4.746 -3.621 6.089 1.00 93.62 192 LYS A N 1
ATOM 1540 C CA . LYS A 1 192 ? 5.414 -3.841 7.385 1.00 93.62 192 LYS A CA 1
ATOM 1541 C C . LYS A 1 192 ? 6.388 -2.721 7.747 1.00 93.62 192 LYS A C 1
ATOM 1543 O O . LYS A 1 192 ? 6.420 -2.320 8.904 1.00 93.62 192 LYS A O 1
ATOM 1548 N N . LEU A 1 193 ? 7.156 -2.211 6.784 1.00 92.25 193 LEU A N 1
ATOM 1549 C CA . LEU A 1 193 ? 8.079 -1.093 7.012 1.00 92.25 193 LEU A CA 1
ATOM 1550 C C . LEU A 1 193 ? 7.325 0.199 7.345 1.00 92.25 193 LEU A C 1
ATOM 1552 O O . LEU A 1 193 ? 7.720 0.936 8.243 1.00 92.25 193 LEU A O 1
ATOM 1556 N N . THR A 1 194 ? 6.213 0.451 6.657 1.00 93.31 194 THR A N 1
ATOM 1557 C CA . THR A 1 194 ? 5.370 1.628 6.899 1.00 93.31 194 THR A CA 1
ATOM 1558 C C . THR A 1 194 ? 4.456 1.485 8.119 1.00 93.31 194 THR A C 1
ATOM 1560 O O . THR A 1 194 ? 3.955 2.494 8.610 1.00 93.31 194 THR A O 1
ATOM 1563 N N . PHE A 1 195 ? 4.273 0.266 8.646 1.00 93.62 195 PHE A N 1
ATOM 1564 C CA . PHE A 1 195 ? 3.356 -0.048 9.752 1.00 93.62 195 PHE A CA 1
ATOM 1565 C C . PHE A 1 195 ? 3.637 0.759 11.011 1.00 93.62 195 PHE A C 1
ATOM 1567 O O . PHE A 1 195 ? 2.711 1.159 11.706 1.00 93.62 195 PHE A O 1
ATOM 1574 N N . ILE A 1 196 ? 4.910 1.053 11.274 1.00 94.00 196 ILE A N 1
ATOM 1575 C CA . ILE A 1 196 ? 5.331 1.852 12.429 1.00 94.00 196 ILE A CA 1
ATOM 1576 C C . ILE A 1 196 ? 4.706 3.255 12.389 1.00 94.00 196 ILE A C 1
ATOM 1578 O O . ILE A 1 196 ? 4.373 3.807 13.433 1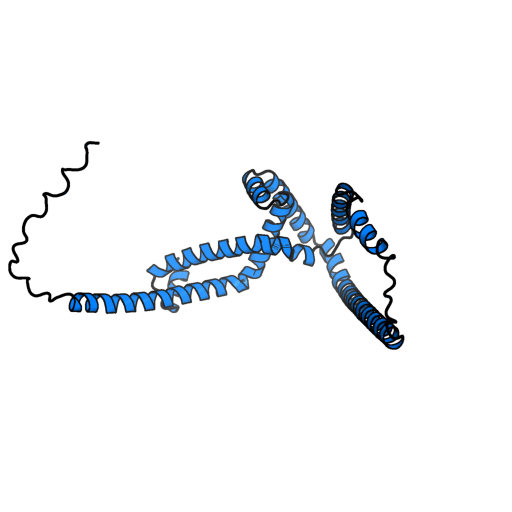.00 94.00 196 ILE A O 1
ATOM 1582 N N . PHE A 1 197 ? 4.510 3.812 11.193 1.00 95.06 197 PHE A N 1
ATOM 1583 C CA . PHE A 1 197 ? 3.957 5.152 11.007 1.00 95.06 197 PHE A CA 1
ATOM 1584 C C . PHE A 1 197 ? 2.441 5.140 10.837 1.00 95.06 197 PHE A C 1
ATOM 1586 O O . PHE A 1 197 ? 1.751 5.981 11.407 1.00 95.06 197 PHE A O 1
ATOM 1593 N N . HIS A 1 198 ? 1.914 4.200 10.049 1.00 93.19 198 HIS A N 1
ATOM 1594 C CA . HIS A 1 198 ? 0.493 4.205 9.714 1.00 93.19 198 HIS A CA 1
ATOM 1595 C C . HIS A 1 198 ? -0.381 3.597 10.813 1.00 93.19 198 HIS A C 1
ATOM 1597 O O . HIS A 1 198 ? -1.463 4.117 11.047 1.00 93.19 198 HIS A O 1
ATOM 1603 N N . ALA A 1 199 ? 0.089 2.599 11.570 1.00 94.94 199 ALA A N 1
ATOM 1604 C CA . ALA A 1 199 ? -0.755 1.931 12.559 1.00 94.94 199 ALA A CA 1
ATOM 1605 C C . ALA A 1 199 ? -1.204 2.864 13.702 1.00 94.94 199 ALA A C 1
ATOM 1607 O O . ALA A 1 199 ? -2.392 2.851 14.032 1.00 94.94 199 ALA A O 1
ATOM 1608 N N . PRO A 1 200 ? -0.331 3.717 14.286 1.00 95.25 200 PRO A N 1
ATOM 1609 C CA . PRO A 1 200 ? -0.771 4.712 15.264 1.00 95.25 200 PRO A CA 1
ATOM 1610 C C . PRO A 1 200 ? -1.737 5.741 14.664 1.00 95.25 200 PRO A C 1
ATOM 1612 O O . PRO A 1 200 ? -2.682 6.152 15.333 1.00 95.25 200 PRO A O 1
ATOM 1615 N N . LEU A 1 201 ? -1.518 6.136 13.405 1.00 96.12 201 LEU A N 1
ATOM 1616 C CA . LEU A 1 201 ? -2.361 7.102 12.701 1.00 96.12 201 LEU A CA 1
ATOM 1617 C C . LEU A 1 201 ? -3.760 6.532 12.422 1.00 96.12 201 LEU A C 1
ATOM 1619 O O . LEU A 1 201 ? -4.756 7.179 12.734 1.00 96.12 201 LEU A O 1
ATOM 1623 N N . GLU A 1 202 ? -3.839 5.313 11.886 1.00 95.31 202 GLU A N 1
ATOM 1624 C CA . GLU A 1 202 ? -5.091 4.592 11.642 1.00 95.31 202 GLU A CA 1
ATOM 1625 C C . GLU A 1 202 ? -5.863 4.401 12.950 1.00 95.31 202 GLU A C 1
ATOM 1627 O O . GLU A 1 202 ? -7.048 4.725 13.022 1.00 95.31 202 GLU A O 1
ATOM 1632 N N . LEU A 1 203 ? -5.188 3.956 14.016 1.00 95.19 203 LEU A N 1
ATOM 1633 C CA . LEU A 1 203 ? -5.813 3.787 15.326 1.00 95.19 203 LEU A CA 1
ATOM 1634 C C . LEU A 1 203 ? -6.341 5.116 15.883 1.00 95.19 203 LEU A C 1
ATOM 1636 O O . LEU A 1 203 ? -7.460 5.163 16.389 1.00 95.19 203 LEU A O 1
ATOM 1640 N N . TYR A 1 204 ? -5.572 6.202 15.760 1.00 95.62 204 TYR A N 1
ATOM 1641 C CA . TYR A 1 204 ? -5.997 7.535 16.187 1.00 95.62 204 TYR A CA 1
ATOM 1642 C C . TYR A 1 204 ? -7.254 8.004 15.443 1.00 95.62 204 TYR A C 1
ATOM 1644 O O . TYR A 1 204 ? -8.200 8.477 16.078 1.00 95.62 204 TYR A O 1
ATOM 1652 N N . ILE A 1 205 ? -7.292 7.837 14.117 1.00 97.06 205 ILE A N 1
ATOM 1653 C CA . ILE A 1 205 ? -8.450 8.195 13.287 1.00 97.06 205 ILE A CA 1
ATOM 1654 C C . ILE A 1 205 ? -9.678 7.378 13.701 1.00 97.06 205 ILE A C 1
ATOM 1656 O O . ILE A 1 205 ? -10.751 7.947 13.894 1.00 97.06 205 ILE A O 1
ATOM 1660 N N . ILE A 1 206 ? -9.522 6.066 13.904 1.00 96.56 206 ILE A N 1
ATOM 1661 C CA . ILE A 1 206 ? -10.615 5.182 14.329 1.00 96.56 206 ILE A CA 1
ATOM 1662 C C . ILE A 1 206 ? -11.145 5.605 15.702 1.00 96.56 206 ILE A C 1
ATOM 1664 O O . ILE A 1 206 ? -12.348 5.781 15.864 1.00 96.56 206 ILE A O 1
ATOM 1668 N N . VAL A 1 207 ? -10.267 5.835 16.682 1.00 95.94 207 VAL A N 1
ATOM 1669 C CA . VAL A 1 207 ? -10.661 6.292 18.027 1.00 95.94 207 VAL A CA 1
ATOM 1670 C C . VAL A 1 207 ? -11.418 7.620 17.958 1.00 95.94 207 VAL A C 1
ATOM 1672 O O . VAL A 1 207 ? -12.458 7.770 18.599 1.00 95.94 207 VAL A O 1
ATOM 1675 N N . LYS A 1 208 ? -10.940 8.581 17.158 1.00 96.19 208 LYS A N 1
ATOM 1676 C CA . LYS A 1 208 ? -11.629 9.862 16.945 1.00 96.19 208 LYS A CA 1
ATOM 1677 C C . LYS A 1 208 ? -13.002 9.681 16.298 1.00 96.19 208 LYS A C 1
ATOM 1679 O O . LYS A 1 208 ? -13.947 10.337 16.726 1.00 96.19 208 LYS A O 1
ATOM 1684 N N . TRP A 1 209 ? -13.121 8.785 15.323 1.00 96.94 209 TRP A N 1
ATOM 1685 C CA . TRP A 1 209 ? -14.393 8.478 14.675 1.00 96.94 209 TRP A CA 1
ATOM 1686 C C . TRP A 1 209 ? -15.398 7.843 15.645 1.00 96.94 209 TRP A C 1
ATOM 1688 O O . TRP A 1 209 ? -16.539 8.289 15.698 1.00 96.94 209 TRP A O 1
ATOM 1698 N N . PHE A 1 210 ? -14.979 6.879 16.475 1.00 95.62 210 PHE A N 1
ATOM 1699 C CA . PHE A 1 210 ? -15.849 6.281 17.500 1.00 95.62 210 PHE A CA 1
ATOM 1700 C C . PHE A 1 210 ? -16.310 7.307 18.544 1.00 95.62 210 PHE A C 1
ATOM 1702 O O . PHE A 1 210 ? -17.480 7.312 18.914 1.00 95.62 210 PHE A O 1
ATOM 1709 N N . LYS A 1 211 ? -15.431 8.227 18.964 1.00 94.56 211 LYS A N 1
ATOM 1710 C CA . LYS A 1 211 ? -15.815 9.339 19.850 1.00 94.56 211 LYS A CA 1
ATOM 1711 C C . LYS A 1 211 ? -16.871 10.249 19.234 1.00 94.56 211 LYS A C 1
ATOM 1713 O O . LYS A 1 211 ? -17.855 10.559 19.891 1.00 94.56 211 LYS A O 1
ATOM 1718 N N . ALA A 1 212 ? -16.657 10.673 17.987 1.00 94.94 212 ALA A N 1
ATOM 1719 C CA . ALA A 1 212 ? -17.598 11.535 17.279 1.00 94.94 212 ALA A CA 1
ATOM 1720 C C . ALA A 1 212 ? -18.944 10.828 17.071 1.00 94.94 212 ALA A C 1
ATOM 1722 O O . ALA A 1 212 ? -19.996 11.402 17.321 1.00 94.94 212 ALA A O 1
ATOM 1723 N N . ARG A 1 213 ? -18.909 9.546 16.692 1.00 94.88 213 ARG A N 1
ATOM 1724 C CA . ARG A 1 213 ? -20.112 8.726 16.543 1.00 94.88 213 ARG A CA 1
ATOM 1725 C C . ARG A 1 213 ? -20.898 8.624 17.849 1.00 94.88 213 ARG A C 1
ATOM 1727 O O . ARG A 1 213 ? -22.118 8.671 17.803 1.00 94.88 213 ARG A O 1
ATOM 1734 N N . ARG A 1 214 ? -20.216 8.477 18.986 1.00 91.00 214 ARG A N 1
ATOM 1735 C CA . ARG A 1 214 ? -20.871 8.400 20.292 1.00 91.00 214 ARG A CA 1
ATOM 1736 C C . ARG A 1 214 ? -21.529 9.718 20.684 1.00 91.00 214 ARG A C 1
ATOM 1738 O O . ARG A 1 214 ? -22.691 9.686 21.048 1.00 91.00 214 ARG A O 1
ATOM 1745 N N . ALA A 1 215 ? -20.838 10.845 20.519 1.00 92.00 215 ALA A N 1
ATOM 1746 C CA . ALA A 1 215 ? -21.424 12.160 20.782 1.00 92.00 215 ALA A CA 1
ATOM 1747 C C . ALA A 1 215 ? -22.732 12.370 19.994 1.00 92.00 215 ALA A C 1
ATOM 1749 O O . ALA A 1 215 ? -23.723 12.806 20.563 1.00 92.00 215 ALA A O 1
ATOM 1750 N N . ASN A 1 216 ? -22.760 11.950 18.724 1.00 92.88 216 ASN A N 1
ATOM 1751 C CA . ASN A 1 216 ? -23.964 12.034 17.893 1.00 92.88 216 ASN A CA 1
ATOM 1752 C C . ASN A 1 216 ? -25.081 11.066 18.339 1.00 92.88 216 ASN A C 1
ATOM 1754 O O . ASN A 1 216 ? -26.257 11.358 18.150 1.00 92.88 216 ASN A O 1
ATOM 1758 N N . ILE A 1 217 ? -24.734 9.888 18.873 1.00 90.50 217 ILE A N 1
ATOM 1759 C CA . ILE A 1 217 ? -25.724 8.936 19.407 1.00 90.50 217 ILE A CA 1
ATOM 1760 C C . ILE A 1 217 ? -26.301 9.462 20.721 1.00 90.50 217 ILE A C 1
ATOM 1762 O O . ILE A 1 217 ? -27.505 9.362 20.921 1.00 90.50 217 ILE A O 1
ATOM 1766 N N . ASP A 1 218 ? -25.461 10.023 21.589 1.00 89.19 218 ASP A N 1
ATOM 1767 C CA . ASP A 1 218 ? -25.888 10.591 22.866 1.00 89.19 218 ASP A CA 1
ATOM 1768 C C . ASP A 1 218 ? -26.851 11.773 22.621 1.00 89.19 218 ASP A C 1
ATOM 1770 O O . ASP A 1 218 ? -27.931 11.803 23.205 1.00 89.19 218 ASP A O 1
ATOM 1774 N N . GLU A 1 219 ? -26.542 12.659 21.663 1.00 89.31 219 GLU A N 1
ATOM 1775 C CA . GLU A 1 219 ? -27.432 13.751 21.225 1.00 89.31 219 GLU A CA 1
ATOM 1776 C C . GLU A 1 219 ? -28.780 13.222 20.697 1.00 89.31 219 GLU A C 1
ATOM 1778 O O . GLU A 1 219 ? -29.845 13.656 21.134 1.00 89.31 219 GLU A O 1
ATOM 1783 N N . PHE A 1 220 ? -28.757 12.199 19.837 1.00 87.88 220 PHE A N 1
ATOM 1784 C CA . PHE A 1 220 ? -29.977 11.577 19.312 1.00 87.88 220 PHE A CA 1
ATOM 1785 C C . PHE A 1 220 ? -30.834 10.903 20.403 1.00 87.88 220 PHE A C 1
ATOM 1787 O O . PHE A 1 220 ? -32.068 10.937 20.354 1.00 87.88 220 PHE A O 1
ATOM 1794 N N . MET A 1 221 ? -30.197 10.280 21.398 1.00 87.31 221 MET A N 1
ATOM 1795 C CA . MET A 1 221 ? -30.882 9.645 22.528 1.00 87.31 221 MET A CA 1
ATOM 1796 C C . MET A 1 221 ? -31.486 10.673 23.492 1.00 87.31 221 MET A C 1
ATOM 1798 O O . MET A 1 221 ? -32.498 10.368 24.115 1.00 87.31 221 MET A O 1
ATOM 1802 N N . GLU A 1 222 ? -30.915 11.876 23.599 1.00 88.81 222 GLU A N 1
ATOM 1803 C CA . GLU A 1 222 ? -31.500 12.991 24.358 1.00 88.81 222 GLU A CA 1
ATOM 1804 C C . GLU A 1 222 ? -32.677 13.659 23.626 1.00 88.81 222 GLU A C 1
ATOM 1806 O O . GLU A 1 222 ? -33.622 14.130 24.265 1.00 88.81 222 GLU A O 1
ATOM 1811 N N . GLU A 1 223 ? -32.655 13.691 22.291 1.00 87.56 223 GLU A N 1
ATOM 1812 C CA . GLU A 1 223 ? -33.749 14.235 21.474 1.00 87.56 223 GLU A CA 1
ATOM 1813 C C . GLU A 1 223 ? -34.947 13.281 21.359 1.00 87.56 223 GLU A C 1
ATOM 1815 O O . GLU A 1 223 ? -36.096 13.723 21.381 1.00 87.56 223 GLU A O 1
ATOM 1820 N N . SER A 1 224 ? -34.705 11.970 21.295 1.00 85.44 224 SER A N 1
ATOM 1821 C CA . SER A 1 224 ? -35.751 10.943 21.157 1.00 85.44 224 SER A CA 1
ATOM 1822 C C . SER A 1 224 ? -36.892 11.023 22.197 1.00 85.44 224 SER A C 1
ATOM 1824 O O . SER A 1 224 ? -38.054 10.984 21.788 1.00 85.44 224 SER A O 1
ATOM 1826 N N . PRO A 1 225 ? -36.644 11.158 23.518 1.00 84.06 225 PRO A N 1
ATOM 1827 C CA . PRO A 1 225 ? -37.717 11.285 24.505 1.00 84.06 225 PRO A CA 1
ATOM 1828 C C . PRO A 1 225 ? -38.483 12.607 24.377 1.00 84.06 225 PRO A C 1
ATOM 1830 O O . PRO A 1 225 ? -39.693 12.610 24.576 1.00 84.06 225 PRO A O 1
ATOM 1833 N N . LYS A 1 226 ? -37.825 13.701 23.966 1.00 80.25 226 LYS A N 1
ATOM 1834 C CA . LYS A 1 226 ? -38.505 14.982 23.699 1.00 80.25 226 LYS A CA 1
ATOM 1835 C C . LYS A 1 226 ? -39.457 14.864 22.513 1.00 80.25 226 LYS A C 1
ATOM 1837 O O . LYS A 1 226 ? -40.549 15.416 22.547 1.00 80.25 226 LYS A O 1
ATOM 1842 N N . LEU A 1 227 ? -39.061 14.125 21.475 1.00 80.06 227 LEU A N 1
ATOM 1843 C CA . LEU A 1 227 ? -39.925 13.859 20.324 1.00 80.06 227 LEU A CA 1
ATOM 1844 C C . LEU A 1 227 ? -41.130 12.989 20.700 1.00 80.06 227 LEU A C 1
ATOM 1846 O O . L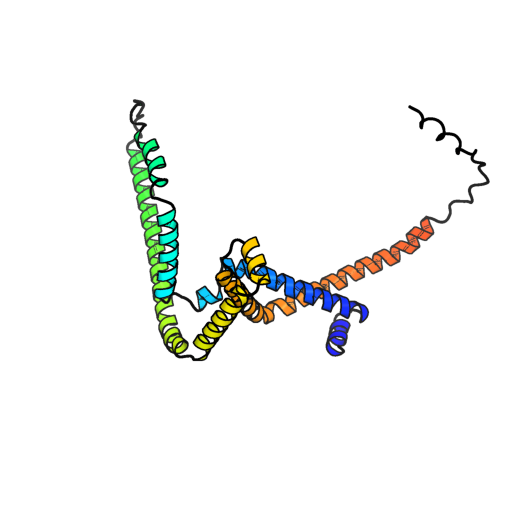EU A 1 227 ? -42.219 13.236 20.196 1.00 80.06 227 LEU A O 1
ATOM 1850 N N . LEU A 1 228 ? -40.963 12.010 21.594 1.00 80.69 228 LEU A N 1
ATOM 1851 C CA . LEU A 1 228 ? -42.079 11.208 22.108 1.00 80.69 228 LEU A CA 1
ATOM 1852 C C . LEU A 1 228 ? -43.044 12.046 22.961 1.00 80.69 228 LEU A C 1
ATOM 1854 O O . LEU A 1 228 ? -44.252 11.929 22.792 1.00 80.69 228 LEU A O 1
ATOM 1858 N N . GLU A 1 229 ? -42.526 12.944 23.800 1.00 80.75 229 GLU A N 1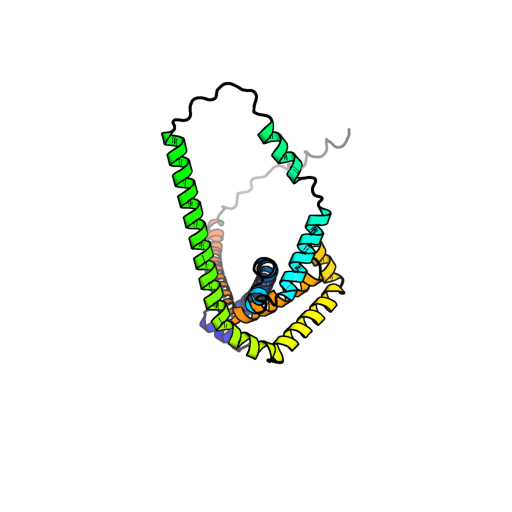
ATOM 1859 C CA . GLU A 1 229 ? -43.341 13.861 24.611 1.00 80.75 229 GLU A CA 1
ATOM 1860 C C . GLU A 1 229 ? -44.078 14.909 23.753 1.00 80.75 229 GLU A C 1
ATOM 1862 O O . GLU A 1 229 ? -45.182 15.323 24.086 1.00 80.75 229 GLU A O 1
ATOM 1867 N N . MET A 1 230 ? -43.526 15.297 22.599 1.00 77.88 230 MET A N 1
ATOM 1868 C CA . MET A 1 230 ? -44.218 16.160 21.629 1.00 77.88 230 MET A CA 1
ATOM 1869 C C . MET A 1 230 ? -45.303 15.433 20.816 1.00 77.88 230 MET A C 1
ATOM 1871 O O . MET A 1 230 ? -46.135 16.099 20.199 1.00 77.88 230 MET A O 1
ATOM 1875 N N . VAL A 1 231 ? -45.292 14.096 20.783 1.00 78.06 231 VAL A N 1
ATOM 1876 C CA . VAL A 1 231 ? -46.265 13.271 20.042 1.00 78.06 231 VAL A CA 1
ATOM 1877 C C . VAL A 1 231 ? -47.445 12.825 20.925 1.00 78.06 231 VAL A C 1
ATOM 1879 O O . VAL A 1 231 ? -48.499 12.484 20.394 1.00 78.06 231 VAL A O 1
ATOM 1882 N N . GLU A 1 232 ? -47.340 12.908 22.254 1.00 68.75 232 GLU A N 1
ATOM 1883 C CA . GLU A 1 232 ? -48.470 12.738 23.183 1.00 68.75 232 GLU A CA 1
ATOM 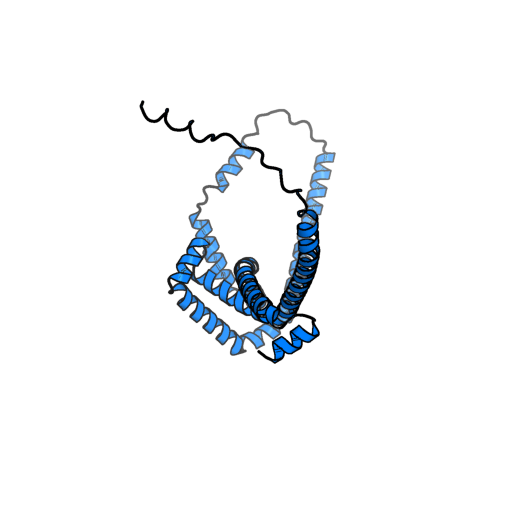1884 C C . GLU A 1 232 ? -48.865 14.103 23.772 1.00 68.75 232 GLU A C 1
ATOM 1886 O O . GLU A 1 232 ? -48.277 14.552 24.755 1.00 68.75 232 GLU A O 1
ATOM 1891 N N . PRO A 1 233 ? -49.840 14.810 23.167 1.00 61.78 233 PRO A N 1
ATOM 1892 C CA . PRO A 1 233 ? -51.242 14.471 23.386 1.00 61.78 233 PRO A CA 1
ATOM 1893 C C . PRO A 1 233 ? -52.100 14.725 22.133 1.00 61.78 233 PRO A C 1
ATOM 1895 O O . PRO A 1 233 ? -52.682 15.800 21.972 1.00 61.78 233 PRO A O 1
ATOM 1898 N N . GLU A 1 234 ? -52.253 13.730 21.255 1.00 59.38 234 GLU A N 1
ATOM 1899 C CA . GLU A 1 234 ? -53.513 13.673 20.510 1.00 59.38 234 GLU A CA 1
ATOM 1900 C C . GLU A 1 234 ? -54.602 13.340 21.530 1.00 59.38 234 GLU A C 1
ATOM 1902 O O . GLU A 1 234 ? -54.649 12.238 22.084 1.00 59.38 234 GLU A O 1
ATOM 1907 N N . GLU A 1 235 ? -55.439 14.339 21.828 1.00 62.44 235 GLU A N 1
ATOM 1908 C CA . GLU A 1 235 ? -56.706 14.145 22.522 1.00 62.44 235 GLU A CA 1
ATOM 1909 C C . GLU A 1 235 ? -57.378 12.882 21.975 1.00 62.44 235 GLU A C 1
ATOM 1911 O O . GLU A 1 235 ? -57.361 12.675 20.757 1.00 62.44 235 GLU A O 1
ATOM 1916 N N . PRO A 1 236 ? -57.965 12.027 22.832 1.00 61.50 236 PRO A N 1
ATOM 1917 C CA . PRO A 1 236 ? -58.661 10.844 22.361 1.00 61.50 236 PRO A CA 1
ATOM 1918 C C . PRO A 1 236 ? -59.700 11.297 21.339 1.00 61.50 236 PRO A C 1
ATOM 1920 O O . PRO A 1 236 ? -60.702 11.907 21.716 1.00 61.50 236 PRO A O 1
ATOM 1923 N N . LEU A 1 237 ? -59.437 11.036 20.050 1.00 57.03 237 LEU A N 1
ATOM 1924 C CA . LEU A 1 237 ? -60.368 11.300 18.965 1.00 57.03 237 LEU A CA 1
ATOM 1925 C C . LEU A 1 237 ? -61.672 10.610 19.346 1.00 57.03 237 LEU A C 1
ATOM 1927 O O . LEU A 1 237 ? -61.801 9.386 19.263 1.00 57.03 237 LEU A O 1
ATOM 1931 N N . GLY A 1 238 ? -62.619 11.411 19.829 1.00 55.53 238 GLY A N 1
ATOM 1932 C CA . GLY A 1 238 ? -63.932 10.953 20.218 1.00 55.53 238 GLY A CA 1
ATOM 1933 C C . GLY A 1 238 ? -64.550 10.243 19.030 1.00 55.53 238 GLY A C 1
ATOM 1934 O O . GLY A 1 238 ? -64.865 10.876 18.029 1.00 55.53 238 GLY A O 1
ATOM 1935 N N . SER A 1 239 ? -64.662 8.920 19.142 1.00 57.66 239 SER A N 1
ATOM 1936 C CA . SER A 1 239 ? -65.658 8.073 18.486 1.00 57.66 239 SER A CA 1
ATOM 1937 C C . SER A 1 239 ? -66.132 8.549 17.103 1.00 57.66 239 SER A C 1
ATOM 1939 O O . SER A 1 239 ? -67.334 8.683 16.865 1.00 57.66 239 SER A O 1
ATOM 1941 N N . ALA A 1 240 ? -65.215 8.794 16.168 1.00 58.19 240 ALA A N 1
ATOM 1942 C CA . ALA A 1 240 ? -65.574 9.005 14.775 1.00 58.19 240 ALA A CA 1
ATOM 1943 C C . ALA A 1 240 ? -65.770 7.627 14.133 1.00 58.19 240 ALA A C 1
ATOM 1945 O O . ALA A 1 240 ? -64.839 6.991 13.638 1.00 58.19 240 ALA A O 1
ATOM 1946 N N . THR A 1 241 ? -67.011 7.154 14.204 1.00 59.62 241 THR A N 1
ATOM 1947 C CA . THR A 1 241 ? -67.563 6.018 13.462 1.00 59.62 241 THR A CA 1
ATOM 1948 C C . THR A 1 241 ? -67.139 6.083 11.992 1.00 59.62 241 THR A C 1
ATOM 1950 O O . THR A 1 241 ? -67.738 6.779 11.176 1.00 59.62 241 THR A O 1
ATOM 1953 N N . THR A 1 242 ? -66.077 5.364 11.628 1.00 57.81 242 THR A N 1
ATOM 1954 C CA . THR A 1 242 ? -65.632 5.279 10.235 1.00 57.81 242 THR A CA 1
ATOM 1955 C C . THR A 1 242 ? -66.402 4.157 9.533 1.00 57.81 242 THR A C 1
ATOM 1957 O O . THR A 1 242 ? -66.368 3.011 9.988 1.00 57.81 242 THR A O 1
ATOM 1960 N N . PRO A 1 243 ? -67.116 4.438 8.428 1.00 56.00 243 PRO A N 1
ATOM 1961 C CA . PRO A 1 243 ? -67.884 3.428 7.715 1.00 56.00 243 PRO A CA 1
ATOM 1962 C C . PRO A 1 243 ? -66.956 2.443 6.989 1.00 56.00 243 PRO A C 1
ATOM 1964 O O . PRO A 1 243 ? -66.002 2.822 6.309 1.00 56.00 243 PRO A O 1
ATOM 1967 N N . SER A 1 244 ? -67.264 1.154 7.124 1.00 53.22 244 SER A N 1
ATOM 1968 C CA . SER A 1 244 ? -66.558 0.014 6.535 1.00 53.22 244 SER A CA 1
ATOM 1969 C C . SER A 1 244 ? -66.301 0.172 5.024 1.00 53.22 244 SER A C 1
ATOM 1971 O O . SER A 1 244 ? -67.191 -0.048 4.200 1.00 53.22 244 SER A O 1
ATOM 1973 N N . ARG A 1 245 ? -65.055 0.480 4.641 1.00 54.38 245 ARG A N 1
ATOM 1974 C CA . ARG A 1 245 ? -64.595 0.625 3.242 1.00 54.38 245 ARG A CA 1
ATOM 1975 C C . ARG A 1 245 ? -64.118 -0.694 2.602 1.00 54.38 245 ARG A C 1
ATOM 1977 O O . ARG A 1 245 ? -63.402 -0.684 1.606 1.00 54.38 245 ARG A O 1
ATOM 1984 N N . TRP A 1 246 ? -64.539 -1.845 3.127 1.00 54.88 246 TRP A N 1
ATOM 1985 C CA . TRP A 1 246 ? -64.114 -3.185 2.681 1.00 54.88 246 TRP A CA 1
ATOM 1986 C C . TRP A 1 246 ? -64.892 -3.759 1.476 1.00 54.88 246 TRP A C 1
ATOM 1988 O O . TRP A 1 246 ? -64.963 -4.972 1.315 1.00 54.88 246 TRP A O 1
ATOM 1998 N N . ARG A 1 247 ? -65.489 -2.933 0.602 1.00 56.53 247 ARG A N 1
ATOM 1999 C CA . ARG A 1 247 ? -66.328 -3.434 -0.516 1.00 56.53 247 ARG A CA 1
ATOM 2000 C C . ARG A 1 247 ? -65.842 -3.165 -1.943 1.00 56.53 247 ARG A C 1
ATOM 2002 O O . ARG A 1 247 ? -66.595 -3.448 -2.867 1.00 56.53 247 ARG A O 1
ATOM 2009 N N . PHE A 1 248 ? -64.621 -2.674 -2.173 1.00 54.97 248 PHE A N 1
ATOM 2010 C CA . PHE A 1 248 ? -64.243 -2.228 -3.530 1.00 54.97 248 PHE A CA 1
ATOM 2011 C C . PHE A 1 248 ? -63.302 -3.130 -4.349 1.00 54.97 248 PHE A C 1
ATOM 2013 O O . PHE A 1 248 ? -63.075 -2.832 -5.515 1.00 54.97 248 P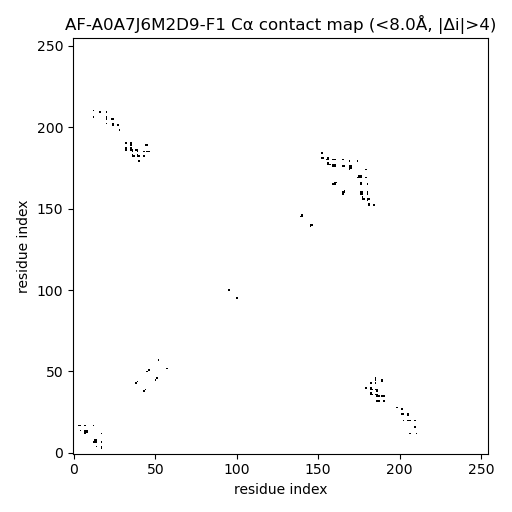HE A O 1
ATOM 2020 N N . TRP A 1 249 ? -62.807 -4.256 -3.824 1.00 56.72 249 TRP A N 1
ATOM 2021 C CA . TRP A 1 249 ? -61.818 -5.084 -4.548 1.00 56.72 249 TRP A CA 1
ATOM 2022 C C . TRP A 1 249 ? -62.347 -6.376 -5.195 1.00 56.72 249 TRP A C 1
ATOM 2024 O O . TRP A 1 249 ? -61.563 -7.162 -5.711 1.00 56.72 249 TRP A O 1
ATOM 2034 N N . ALA A 1 250 ? -63.664 -6.595 -5.249 1.00 55.94 250 ALA A N 1
ATOM 2035 C CA . ALA A 1 250 ? -64.241 -7.844 -5.770 1.00 55.94 250 ALA A CA 1
ATOM 2036 C C . ALA A 1 250 ? -64.798 -7.774 -7.212 1.00 55.94 250 ALA A C 1
ATOM 2038 O O . ALA A 1 250 ? -65.666 -8.575 -7.546 1.00 55.94 250 ALA A O 1
ATOM 2039 N N . ARG A 1 251 ? -64.369 -6.835 -8.077 1.00 54.62 251 ARG A N 1
ATOM 2040 C CA . ARG A 1 251 ? -64.955 -6.707 -9.438 1.00 54.62 251 ARG A CA 1
ATOM 2041 C C . ARG A 1 251 ? -64.047 -6.852 -10.660 1.00 54.62 251 ARG A C 1
ATOM 2043 O O . ARG A 1 251 ? -64.604 -6.963 -11.741 1.00 54.62 251 ARG A O 1
ATOM 2050 N N . ASN A 1 252 ? -62.722 -6.940 -10.539 1.00 53.50 252 ASN A N 1
ATOM 2051 C CA . ASN A 1 252 ? -61.842 -6.940 -11.725 1.00 53.50 252 ASN A CA 1
ATOM 2052 C C . ASN A 1 252 ? -60.958 -8.194 -11.868 1.00 53.50 252 ASN A C 1
ATOM 2054 O O . ASN A 1 252 ? -59.782 -8.082 -12.191 1.00 53.50 252 ASN A O 1
ATOM 2058 N N . ALA A 1 253 ? -61.513 -9.389 -11.649 1.00 51.00 253 ALA A N 1
ATOM 2059 C CA . ALA A 1 253 ? -60.810 -10.661 -11.876 1.00 51.00 253 ALA A CA 1
ATOM 2060 C C . ALA A 1 253 ? -61.568 -11.599 -12.838 1.00 51.00 253 ALA A C 1
ATOM 2062 O O . ALA A 1 253 ? -61.679 -12.796 -12.589 1.00 51.00 253 ALA A O 1
ATOM 2063 N N . GLY A 1 254 ? -62.118 -11.055 -13.925 1.00 61.16 254 GLY A N 1
ATOM 2064 C CA . GLY A 1 254 ? -62.744 -11.848 -14.985 1.00 61.16 254 GLY A CA 1
ATOM 2065 C C . GLY A 1 254 ? -62.724 -11.111 -16.319 1.00 61.16 254 GLY A C 1
ATOM 2066 O O . GLY A 1 254 ? -63.599 -10.285 -16.570 1.00 61.16 254 GLY A O 1
ATOM 2067 N N . GLY A 1 255 ? -61.715 -11.406 -17.137 1.00 54.53 255 GLY A N 1
ATOM 2068 C CA . GLY A 1 255 ? -61.525 -10.918 -18.502 1.00 54.53 255 GLY A CA 1
ATOM 2069 C C . GLY A 1 255 ? -60.311 -11.582 -19.121 1.00 54.53 255 GLY A C 1
ATOM 2070 O O . GLY A 1 255 ? -59.211 -11.349 -18.577 1.00 54.53 255 GLY A O 1
#

Organism: Perkinsus chesapeaki (NCBI:txid330153)